Protein AF-A0A977IG08-F1 (afdb_monomer)

Nearest PDB structures (foldseek):
  3nch-assembly1_D  TM=3.089E-01  e=8.585E-01  Saccharomyces cerevisiae
  5uw1-assembly1_D  TM=2.673E-01  e=5.831E-01  Saccharomyces cerevisiae S288C
  3naz-assembly1_B  TM=3.039E-01  e=1.264E+00  Saccharomyces cerevisiae
  5uw0-assembly1_D  TM=2.789E-01  e=1.264E+00  Saccharomyces cerevisiae S288C
  4kqm-assembly1_D  TM=2.735E-01  e=1.745E+00  Saccharomyces cerevisiae FostersO

Mean predicted aligned error: 6.43 Å

Secondary structure (DSSP, 8-state):
--------PPPEEEEEEEE-SS--TT----EEEEEEEETTEEEEEEEE-TTS---HHHHHHHHHHHHHHHHHHHHTT----EEEEEEESSPPPHHHHHHHHHTT-EEE-SS---HHHHHHHB-TTSHHHHHHHHHHHHS-SS-GGGSSS----SS-HHHHHHHHHHHHHHHHTTTTBPTT-

Foldseek 3Di:
DDDPPPPQFDKADKDAQDWDPFAFQVRDTDTARIWIDGPQAIEGEHEEEDPPQCALVVLVVQLVRLLRRLVSCVVVVHDHAYEAEYHYQDDDPPVSQLVCQQQLYHYDYPLAHGLVVLLVFFACVDPLNVLSVVLVVSRDNHGQSNDPDRDQPPDRSSNSVVSSVVSSVCSVVVPRGDPPD

Solvent-accessible surface area (backbone atoms only — not comparable to full-atom values): 10289 Å² total; per-residue (Å²): 131,85,79,80,76,80,76,77,71,69,76,39,79,76,38,68,70,37,61,73,89,69,49,30,62,83,71,64,86,60,75,29,54,31,34,33,34,46,90,87,30,36,36,39,28,45,75,48,59,74,88,48,72,69,39,67,65,53,62,53,51,56,50,47,54,54,47,31,30,45,50,17,22,58,76,70,70,53,86,82,50,69,35,46,35,42,39,30,71,48,65,64,56,67,73,48,48,27,48,28,37,54,44,22,32,47,58,37,24,84,82,43,67,50,53,68,62,52,40,76,53,25,29,83,86,32,70,59,27,54,50,34,52,49,33,56,71,56,37,42,90,43,34,55,78,74,46,99,66,85,68,82,62,95,61,51,34,60,60,38,44,53,51,42,54,52,48,49,55,44,50,74,70,57,55,47,46,47,89,90,121

Radius of gyration: 17.29 Å; Cα contacts (8 Å, |Δi|>4): 293; chains: 1; bounding box: 35×50×51 Å

pLDDT: mean 86.88, std 14.45, range [34.66, 97.44]

Structure (mmCIF, N/CA/C/O backbone):
data_AF-A0A977IG08-F1
#
_entry.id   AF-A0A977IG08-F1
#
loop_
_atom_site.group_PDB
_atom_site.id
_atom_site.type_symbol
_atom_site.label_atom_id
_atom_site.label_alt_id
_atom_site.label_comp_id
_atom_site.label_asym_id
_atom_site.label_entity_id
_atom_site.label_seq_id
_atom_site.pdbx_PDB_ins_code
_atom_site.Cartn_x
_atom_site.Cartn_y
_atom_site.Cartn_z
_atom_site.occupancy
_atom_site.B_iso_or_equiv
_atom_site.auth_seq_id
_atom_site.auth_comp_id
_atom_site.auth_asym_id
_atom_site.auth_atom_id
_atom_site.pdbx_PDB_model_num
ATOM 1 N N . MET A 1 1 ? -7.849 -30.480 -20.598 1.00 37.66 1 MET A N 1
ATOM 2 C CA . MET A 1 1 ? -7.440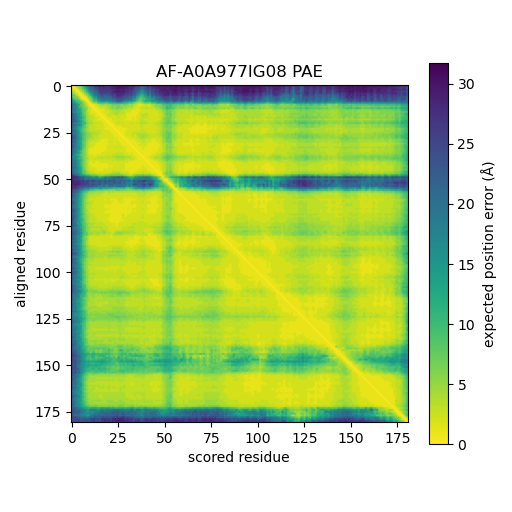 -29.879 -19.312 1.00 37.66 1 MET A CA 1
ATOM 3 C C . MET A 1 1 ? -8.358 -28.698 -19.077 1.00 37.66 1 MET A C 1
ATOM 5 O O . MET A 1 1 ? -8.535 -27.927 -20.008 1.00 37.66 1 MET A O 1
ATOM 9 N N . ALA A 1 2 ? -9.026 -28.628 -17.928 1.00 34.66 2 ALA A N 1
ATOM 10 C CA . ALA A 1 2 ? -9.955 -27.542 -17.636 1.00 34.66 2 ALA A CA 1
ATOM 11 C C . ALA A 1 2 ? -9.163 -26.251 -17.387 1.00 34.66 2 ALA A C 1
ATOM 13 O O . ALA A 1 2 ? -8.306 -26.222 -16.505 1.00 34.66 2 ALA A O 1
ATOM 14 N N . GLU A 1 3 ? -9.426 -25.215 -18.182 1.00 36.34 3 GLU A N 1
ATOM 15 C CA . GLU A 1 3 ? -8.981 -23.857 -17.889 1.00 36.34 3 GLU A CA 1
ATOM 16 C C . GLU A 1 3 ? -9.601 -23.436 -16.556 1.00 36.34 3 GLU A C 1
ATOM 18 O O . GLU A 1 3 ? -10.824 -23.413 -16.400 1.00 36.34 3 GLU A O 1
ATOM 23 N N . ALA A 1 4 ? -8.762 -23.133 -15.568 1.00 38.72 4 ALA A N 1
ATOM 24 C CA . ALA A 1 4 ? -9.219 -22.440 -14.379 1.00 38.72 4 ALA A CA 1
ATOM 25 C C . ALA A 1 4 ? -9.630 -21.027 -14.815 1.00 38.72 4 ALA A C 1
ATOM 27 O O . ALA A 1 4 ? -8.781 -20.160 -15.016 1.00 38.72 4 ALA A O 1
ATOM 28 N N . LEU A 1 5 ? -10.935 -20.822 -15.009 1.00 36.09 5 LEU A N 1
ATOM 29 C CA . LEU A 1 5 ? -11.542 -19.501 -15.127 1.00 36.09 5 LEU A CA 1
ATOM 30 C C . LEU A 1 5 ? -11.053 -18.656 -13.949 1.00 36.09 5 LEU A C 1
ATOM 32 O O . LEU A 1 5 ? -11.373 -18.943 -12.796 1.00 36.09 5 LEU A O 1
ATOM 36 N N . VAL A 1 6 ? -10.258 -17.627 -14.240 1.00 39.25 6 VAL A N 1
ATOM 37 C CA . VAL A 1 6 ? -9.915 -16.590 -13.269 1.00 39.25 6 VAL A CA 1
ATOM 38 C C . VAL A 1 6 ? -11.222 -15.888 -12.915 1.00 39.25 6 VAL A C 1
ATOM 40 O O . VAL A 1 6 ? -11.731 -15.065 -13.673 1.00 39.25 6 VAL A O 1
ATOM 43 N N . THR A 1 7 ? -11.822 -16.259 -11.787 1.00 43.28 7 THR A N 1
ATOM 44 C CA . THR A 1 7 ? -12.957 -15.531 -11.230 1.00 43.28 7 THR A CA 1
ATOM 45 C C . THR A 1 7 ? -12.441 -14.192 -10.728 1.00 43.28 7 THR A C 1
ATOM 47 O O . THR A 1 7 ? -11.774 -14.129 -9.697 1.00 43.28 7 THR A O 1
ATOM 50 N N . PHE A 1 8 ? -12.725 -13.120 -11.465 1.00 47.91 8 PHE A N 1
ATOM 51 C CA . PHE A 1 8 ? -12.533 -11.769 -10.957 1.00 47.91 8 PHE A CA 1
ATOM 52 C C . PHE A 1 8 ? -13.542 -11.542 -9.840 1.00 47.91 8 PHE A C 1
ATOM 54 O O . PHE A 1 8 ? -14.749 -11.467 -10.078 1.00 47.91 8 PHE A O 1
ATOM 61 N N . SER A 1 9 ? -13.053 -11.464 -8.611 1.00 66.06 9 SER A N 1
ATOM 62 C CA . SER A 1 9 ? -13.892 -11.130 -7.474 1.00 66.06 9 SER A CA 1
ATOM 63 C C . SER A 1 9 ? -14.504 -9.748 -7.661 1.00 66.06 9 SER A C 1
ATOM 65 O O . SER A 1 9 ? -13.819 -8.776 -7.986 1.00 66.06 9 SER A O 1
ATOM 67 N N . SER A 1 10 ? -15.818 -9.651 -7.477 1.00 77.00 10 SER A N 1
ATOM 68 C CA . SER A 1 10 ? -16.532 -8.393 -7.659 1.00 77.00 10 SER A CA 1
ATOM 69 C C . SER A 1 10 ? -16.183 -7.411 -6.542 1.00 77.00 10 SER A C 1
ATOM 71 O O . SER A 1 10 ? -16.420 -7.698 -5.365 1.00 77.00 10 SER A O 1
ATOM 73 N N . VAL A 1 11 ? -15.693 -6.226 -6.909 1.00 88.06 11 VAL A N 1
ATOM 74 C CA . VAL A 1 11 ? -15.616 -5.084 -5.991 1.00 88.06 11 VAL A CA 1
ATOM 75 C C . VAL A 1 11 ? -17.033 -4.703 -5.565 1.00 88.06 11 VAL A C 1
ATOM 77 O O . VAL A 1 11 ? -17.922 -4.545 -6.401 1.00 88.06 11 VAL A O 1
ATOM 80 N N . SER A 1 12 ? -17.254 -4.533 -4.265 1.00 91.31 12 SER A N 1
ATOM 81 C CA . SER A 1 12 ? -18.565 -4.188 -3.708 1.00 91.31 12 SER A CA 1
ATOM 82 C C . SER A 1 12 ? -18.460 -3.121 -2.619 1.00 91.31 12 SER A C 1
ATOM 84 O O . SER A 1 12 ? -17.369 -2.761 -2.177 1.00 91.31 12 SER A O 1
ATOM 86 N N . GLY A 1 13 ? -19.604 -2.567 -2.201 1.00 88.12 13 GLY A N 1
ATOM 87 C CA . GLY A 1 13 ? -19.667 -1.659 -1.050 1.00 88.12 13 GLY A CA 1
ATOM 88 C C . GLY A 1 13 ? -18.891 -0.348 -1.217 1.00 88.12 13 GLY A C 1
ATOM 89 O O . GLY A 1 13 ? -18.458 0.219 -0.216 1.00 88.12 13 GLY A O 1
ATOM 90 N N . VAL A 1 14 ? -18.708 0.122 -2.456 1.00 94.62 14 VAL A N 1
ATOM 91 C CA . VAL A 1 14 ? -17.923 1.324 -2.764 1.00 94.62 14 VAL A CA 1
ATOM 92 C C . VAL A 1 14 ? -18.555 2.559 -2.121 1.00 94.62 14 VAL A C 1
ATOM 94 O O . VAL A 1 14 ? -19.684 2.935 -2.439 1.00 94.62 14 VAL A O 1
ATOM 97 N N . LYS A 1 15 ? -17.807 3.225 -1.244 1.00 95.88 15 LYS A N 1
ATOM 98 C CA . LYS A 1 15 ? -18.185 4.485 -0.596 1.00 95.88 15 LYS A CA 1
ATOM 99 C C . LYS A 1 15 ? -17.086 5.514 -0.803 1.00 95.88 15 LYS A C 1
ATOM 101 O O . LYS A 1 15 ? -15.913 5.215 -0.613 1.00 95.88 15 LYS A O 1
ATOM 106 N N . LYS A 1 16 ? -17.470 6.738 -1.161 1.00 96.31 16 LYS A N 1
ATOM 107 C CA . LYS A 1 16 ? -16.549 7.870 -1.337 1.00 96.31 16 LYS A CA 1
ATOM 108 C C . LYS A 1 16 ? -16.564 8.736 -0.083 1.00 96.31 16 LYS A C 1
ATOM 110 O O . LYS A 1 16 ? -17.646 8.975 0.449 1.00 96.31 16 LYS A O 1
ATOM 115 N N . ARG A 1 17 ? -15.398 9.233 0.345 1.00 95.56 17 ARG A N 1
ATOM 116 C CA . ARG A 1 17 ? -15.256 10.174 1.477 1.00 95.56 17 ARG A CA 1
ATOM 117 C C . ARG A 1 17 ? -15.993 9.689 2.732 1.00 95.56 17 ARG A C 1
ATOM 119 O O . ARG A 1 17 ? -16.788 10.415 3.325 1.00 95.56 17 ARG A O 1
ATOM 126 N N . ALA A 1 18 ? -15.755 8.436 3.106 1.00 96.06 18 ALA A N 1
ATOM 127 C CA . ALA A 1 18 ? -16.506 7.739 4.146 1.00 96.06 18 ALA A CA 1
ATOM 128 C C . ALA A 1 18 ? -15.606 7.302 5.305 1.00 96.06 18 ALA A C 1
ATOM 130 O O . ALA A 1 18 ? -14.388 7.235 5.169 1.00 96.06 18 ALA A O 1
ATOM 131 N N . THR A 1 19 ? -16.217 6.997 6.449 1.00 96.19 19 THR A N 1
ATOM 132 C CA . THR A 1 19 ? -15.539 6.392 7.601 1.00 96.19 19 THR A CA 1
ATOM 133 C C . THR A 1 19 ? -15.810 4.892 7.638 1.00 96.19 19 THR A C 1
ATOM 135 O O . THR A 1 19 ? -16.876 4.437 7.206 1.00 96.19 19 THR A O 1
ATOM 138 N N . LEU A 1 20 ? -14.878 4.116 8.190 1.00 93.56 20 LEU A N 1
ATOM 139 C CA . LEU A 1 20 ? -15.130 2.707 8.490 1.00 93.56 20 LEU A CA 1
ATOM 140 C C . LEU A 1 20 ? -16.117 2.568 9.654 1.00 93.56 20 LEU A C 1
ATOM 142 O O . LEU A 1 20 ? -16.190 3.427 10.531 1.00 93.56 20 LEU A O 1
ATOM 146 N N . ALA A 1 21 ? -16.873 1.469 9.648 1.00 91.25 21 ALA A N 1
ATOM 147 C CA . ALA A 1 21 ? -17.721 1.079 10.774 1.00 91.25 21 ALA A CA 1
ATOM 148 C C . ALA A 1 21 ? -16.938 0.328 11.866 1.00 91.25 21 ALA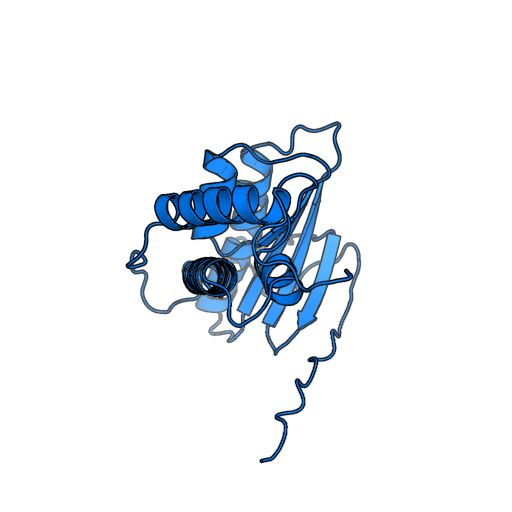 A C 1
ATOM 150 O O . ALA A 1 21 ? -17.461 0.128 12.957 1.00 91.25 21 ALA A O 1
ATOM 151 N N . TYR A 1 22 ? -15.705 -0.095 11.573 1.00 93.81 22 TYR A N 1
ATOM 152 C CA . TYR A 1 22 ? -14.841 -0.746 12.550 1.00 93.81 22 TYR A CA 1
ATOM 153 C C . TYR A 1 22 ? -14.461 0.217 13.683 1.00 93.81 22 TYR A C 1
ATOM 155 O O . TYR A 1 22 ? -14.241 1.404 13.414 1.00 93.81 22 TYR A O 1
ATOM 163 N N . PRO A 1 23 ? -14.349 -0.275 14.930 1.00 95.44 23 PRO A N 1
ATOM 164 C CA . PRO A 1 23 ? -13.901 0.541 16.050 1.00 95.44 23 PRO A CA 1
ATOM 165 C C . PRO A 1 23 ? -12.455 0.992 15.841 1.00 95.44 23 PRO A C 1
ATOM 167 O O . PRO A 1 23 ? -11.707 0.401 15.060 1.00 95.44 23 PRO A O 1
ATOM 170 N N . THR A 1 24 ? -12.067 2.044 16.548 1.00 97.00 24 THR A N 1
ATOM 171 C CA . THR A 1 24 ? -10.681 2.497 16.690 1.00 97.00 24 THR A CA 1
ATOM 172 C C . THR A 1 24 ? -10.270 2.363 18.145 1.00 97.00 24 THR A C 1
ATOM 174 O O . THR A 1 24 ? -11.101 2.529 19.037 1.00 97.00 24 THR A O 1
ATOM 177 N N . LEU A 1 25 ? -8.991 2.092 18.403 1.00 96.25 25 LEU A N 1
ATOM 178 C CA . LEU A 1 25 ? -8.473 2.073 19.771 1.00 96.25 25 LEU A CA 1
ATOM 179 C C . LEU A 1 25 ? -8.562 3.467 20.414 1.00 96.25 25 LEU A C 1
ATOM 181 O O . LEU A 1 25 ? -8.848 3.589 21.602 1.00 96.25 25 LEU A O 1
ATOM 185 N N . SER A 1 26 ? -8.332 4.519 19.629 1.00 96.81 26 SER A N 1
ATOM 186 C CA . SER A 1 26 ? -8.375 5.911 20.090 1.00 96.81 26 SER A CA 1
ATOM 187 C C . SER A 1 26 ? -9.789 6.476 20.286 1.00 96.81 26 SER A C 1
ATOM 189 O O . SER A 1 26 ? -9.937 7.552 20.864 1.00 96.81 26 SER A O 1
ATOM 191 N N . GLY A 1 27 ? -10.826 5.813 19.761 1.00 95.19 27 GLY A N 1
ATOM 192 C CA . GLY A 1 27 ? -12.188 6.353 19.673 1.00 95.19 27 GLY A CA 1
ATOM 193 C C . GLY A 1 27 ? -12.386 7.430 18.592 1.00 95.19 27 GLY A C 1
ATOM 194 O O . GLY A 1 27 ? -13.492 7.958 18.444 1.00 95.19 27 GLY A O 1
ATOM 195 N N . MET A 1 28 ? -11.351 7.771 17.814 1.00 95.88 28 MET A N 1
ATOM 196 C CA . MET A 1 28 ? -11.461 8.726 16.707 1.00 95.88 28 MET A CA 1
ATOM 197 C C . MET A 1 28 ? -12.141 8.111 15.478 1.00 95.88 28 MET A C 1
ATOM 199 O O . MET A 1 28 ? -12.112 6.901 15.261 1.00 95.88 28 MET A O 1
ATOM 203 N N . LYS A 1 29 ? -12.724 8.963 14.629 1.00 94.38 29 LYS A N 1
ATOM 204 C CA . LYS A 1 29 ? -13.293 8.562 13.335 1.00 94.38 29 LYS A CA 1
ATOM 205 C C . LYS A 1 29 ? -12.391 9.027 12.200 1.00 94.38 29 LYS A C 1
ATOM 207 O O . LYS A 1 29 ? -12.236 10.228 11.991 1.00 94.38 29 LYS A O 1
ATOM 212 N N . HIS A 1 30 ? -11.859 8.076 11.442 1.00 96.25 30 HIS A N 1
ATOM 213 C CA . HIS A 1 30 ? -11.005 8.343 10.285 1.00 96.25 30 HIS A CA 1
ATOM 214 C C . HIS A 1 30 ? -11.830 8.328 8.999 1.00 96.25 30 HIS A C 1
ATOM 216 O O . HIS A 1 30 ? -12.562 7.370 8.741 1.00 96.25 30 HIS A O 1
ATOM 222 N N . GLN A 1 31 ? -11.736 9.395 8.204 1.00 96.75 31 GLN A N 1
ATOM 223 C CA . GLN A 1 31 ? -12.325 9.460 6.865 1.00 96.75 31 GLN A CA 1
ATOM 224 C C . GLN A 1 31 ? -11.289 9.015 5.831 1.00 96.75 31 GLN A C 1
ATOM 226 O O . GLN A 1 31 ? -10.147 9.455 5.888 1.00 96.75 31 GLN A O 1
ATOM 231 N N . TYR A 1 32 ? -11.724 8.207 4.869 1.00 97.44 32 TYR A N 1
ATOM 232 C CA . TYR A 1 32 ? -10.935 7.756 3.725 1.00 97.44 32 TYR A CA 1
ATOM 233 C C . TYR A 1 32 ? -11.562 8.257 2.426 1.00 97.44 32 TYR A C 1
ATOM 235 O O . TYR A 1 32 ? -12.788 8.406 2.335 1.00 97.44 32 TYR A O 1
ATOM 243 N N . ASP A 1 33 ? -10.746 8.485 1.399 1.00 96.88 33 ASP A N 1
ATOM 244 C CA . ASP A 1 33 ? -11.227 8.961 0.101 1.00 96.88 33 ASP A CA 1
ATOM 245 C C . ASP A 1 33 ? -12.116 7.937 -0.604 1.00 96.88 33 ASP A C 1
ATOM 247 O O . ASP A 1 33 ? -13.132 8.307 -1.206 1.00 96.88 33 ASP A O 1
ATOM 251 N N . CYS A 1 34 ? -11.787 6.653 -0.470 1.00 97.44 34 CYS A N 1
ATOM 252 C CA . CYS A 1 34 ? -12.622 5.550 -0.926 1.00 97.44 34 CYS A CA 1
ATOM 253 C C . CYS A 1 34 ? -12.539 4.363 0.039 1.00 97.44 34 CYS A C 1
ATOM 255 O O . CYS A 1 34 ? -11.490 4.092 0.621 1.00 97.44 34 CYS A O 1
ATOM 257 N N . ILE A 1 35 ? -13.650 3.647 0.183 1.00 97.31 35 ILE A N 1
ATOM 258 C CA . ILE A 1 35 ? -13.742 2.377 0.900 1.00 97.31 35 ILE A CA 1
ATOM 259 C C . ILE A 1 35 ? -14.473 1.392 -0.000 1.00 97.31 35 ILE A C 1
ATOM 261 O O . ILE A 1 35 ? -15.491 1.755 -0.587 1.00 97.31 35 ILE A O 1
ATOM 265 N N . PHE A 1 36 ? -13.992 0.159 -0.099 1.00 96.31 36 PHE A N 1
ATOM 266 C CA . PHE A 1 36 ? -14.682 -0.914 -0.814 1.00 96.31 36 PHE A CA 1
ATOM 267 C C . PHE A 1 36 ? -14.321 -2.281 -0.232 1.00 96.31 36 PHE A C 1
ATOM 269 O O . PHE A 1 36 ? -13.412 -2.394 0.583 1.00 96.31 36 PHE A O 1
ATOM 276 N N . VAL A 1 37 ? -15.036 -3.324 -0.643 1.00 94.38 37 VAL A N 1
ATOM 277 C CA . VAL A 1 37 ? -14.761 -4.711 -0.255 1.00 94.38 37 VAL A CA 1
ATOM 278 C C . VAL A 1 37 ? -14.362 -5.506 -1.490 1.00 94.38 37 VAL A C 1
ATOM 280 O O . VAL A 1 37 ? -15.034 -5.436 -2.523 1.00 94.38 37 VAL A O 1
ATOM 283 N N . LEU A 1 38 ? -13.276 -6.262 -1.366 1.00 91.44 38 LEU A N 1
ATOM 284 C CA . LEU A 1 38 ? -12.763 -7.181 -2.378 1.00 91.44 38 LEU A CA 1
ATOM 285 C C . LEU A 1 38 ? -12.181 -8.402 -1.658 1.00 91.44 38 LEU A C 1
ATOM 287 O O . LEU A 1 38 ? -11.439 -8.244 -0.691 1.00 91.44 38 LEU A O 1
ATOM 291 N N . ASP A 1 39 ? -12.543 -9.608 -2.100 1.00 88.31 39 ASP A N 1
ATOM 292 C CA . ASP A 1 39 ? -12.085 -10.875 -1.501 1.00 88.31 39 ASP A CA 1
ATOM 293 C C . ASP A 1 39 ? -12.312 -10.979 0.018 1.00 88.31 39 ASP A C 1
ATOM 295 O O . ASP A 1 39 ? -11.498 -11.527 0.756 1.00 88.31 39 ASP A O 1
ATOM 299 N N . GLY A 1 40 ? -13.413 -10.400 0.511 1.00 87.88 40 GLY A N 1
ATOM 300 C CA . GLY A 1 40 ? -13.738 -10.364 1.941 1.00 87.88 40 GLY A CA 1
ATOM 301 C C . GLY A 1 40 ? -12.881 -9.402 2.777 1.00 87.88 40 GLY A C 1
ATOM 302 O O . GLY A 1 40 ? -13.175 -9.209 3.956 1.00 87.88 40 GLY A O 1
ATOM 303 N N . ALA A 1 41 ? -11.873 -8.753 2.189 1.00 91.12 41 ALA A N 1
ATOM 304 C CA . ALA A 1 41 ? -11.086 -7.711 2.836 1.00 91.12 41 ALA A CA 1
ATOM 305 C C . ALA A 1 41 ? -11.691 -6.326 2.570 1.00 91.12 41 ALA A C 1
ATOM 307 O O . ALA A 1 41 ? -12.144 -6.022 1.461 1.00 91.12 41 ALA A O 1
ATOM 308 N N . THR A 1 42 ? -11.664 -5.461 3.584 1.00 94.75 42 THR A N 1
ATOM 309 C CA . THR A 1 42 ? -12.039 -4.056 3.420 1.00 94.75 42 THR A CA 1
ATOM 310 C C . THR A 1 42 ? -10.828 -3.269 2.946 1.00 94.75 42 THR A C 1
ATOM 312 O O . THR A 1 42 ? -9.800 -3.224 3.612 1.00 94.75 42 THR A O 1
ATOM 315 N N . TYR A 1 43 ? -10.946 -2.617 1.802 1.00 95.81 43 TYR A N 1
ATOM 316 C CA . TYR A 1 43 ? -9.938 -1.716 1.278 1.00 95.81 43 TYR A CA 1
ATOM 317 C C . TYR A 1 43 ? -10.279 -0.283 1.651 1.00 95.81 43 TYR A C 1
ATOM 319 O O . TYR A 1 43 ? -11.418 0.158 1.492 1.00 95.81 43 TYR A O 1
ATOM 327 N N . VAL A 1 44 ? -9.269 0.448 2.105 1.00 97.19 44 VAL A N 1
ATOM 328 C CA . VAL A 1 44 ? -9.318 1.895 2.283 1.00 97.19 44 VAL A CA 1
ATOM 329 C C . VAL A 1 44 ? -8.309 2.556 1.364 1.00 97.19 44 VAL A C 1
ATOM 331 O O . VAL A 1 44 ? -7.204 2.048 1.162 1.00 97.19 44 VAL A O 1
ATOM 334 N N . VAL A 1 45 ? -8.703 3.685 0.789 1.00 97.06 45 VAL A N 1
ATOM 335 C CA . VAL A 1 45 ? -7.901 4.426 -0.180 1.00 97.06 45 VAL A CA 1
ATOM 336 C C . VAL A 1 45 ? -7.697 5.846 0.310 1.00 97.06 45 VAL A C 1
ATOM 338 O O . VAL A 1 45 ? -8.664 6.516 0.678 1.00 97.06 45 VAL A O 1
ATOM 341 N N . GLU A 1 46 ? -6.453 6.299 0.247 1.00 95.38 46 GLU A N 1
ATOM 342 C CA . GLU A 1 46 ? -6.068 7.694 0.438 1.00 95.38 46 GLU A CA 1
ATOM 343 C C . GLU A 1 46 ? -5.487 8.237 -0.873 1.00 95.38 46 GLU A C 1
ATOM 345 O O . GLU A 1 46 ? -4.617 7.604 -1.478 1.00 95.38 46 GLU A O 1
ATOM 350 N N . CYS A 1 47 ? -5.957 9.403 -1.316 1.00 92.94 47 CYS A N 1
ATOM 351 C CA . CYS A 1 47 ? -5.569 10.044 -2.570 1.00 92.94 47 CYS A CA 1
ATOM 352 C C . CYS A 1 47 ? -4.855 11.376 -2.307 1.00 92.94 47 CYS A C 1
ATOM 354 O O . CYS A 1 47 ? -5.417 12.286 -1.696 1.00 92.94 47 CYS A O 1
ATOM 356 N N . LYS A 1 48 ? -3.643 11.561 -2.842 1.00 89.38 48 LYS A N 1
ATOM 357 C CA . LYS A 1 48 ? -2.861 12.803 -2.695 1.00 89.38 48 LYS A CA 1
ATOM 358 C C . LYS A 1 48 ? -2.513 13.449 -4.037 1.00 89.38 48 LYS A C 1
ATOM 360 O O . LYS A 1 48 ? -2.138 12.774 -4.995 1.00 89.38 48 LYS A O 1
ATOM 365 N N . LYS A 1 49 ? -2.615 14.785 -4.092 1.00 83.56 49 LYS A N 1
ATOM 366 C CA . LYS A 1 49 ? -2.284 15.615 -5.265 1.00 83.56 49 LYS A CA 1
ATOM 367 C C . LYS A 1 49 ? -1.100 16.558 -4.989 1.00 83.56 49 LYS A C 1
ATOM 369 O O . LYS A 1 49 ? -1.003 17.143 -3.915 1.00 83.56 49 LYS A O 1
ATOM 374 N N . GLN A 1 50 ? -0.288 16.739 -6.033 1.00 59.75 50 GLN A N 1
ATOM 375 C CA . GLN A 1 50 ? 0.994 17.444 -6.252 1.00 59.75 50 GLN A CA 1
ATOM 376 C C . GLN A 1 50 ? 1.352 18.736 -5.470 1.00 59.75 50 GLN A C 1
ATOM 378 O O . GLN A 1 50 ? 2.510 19.137 -5.510 1.00 59.75 50 GLN A O 1
ATOM 383 N N . ASN A 1 51 ? 0.446 19.388 -4.737 1.00 59.25 51 ASN A N 1
ATOM 384 C CA . ASN A 1 51 ? 0.756 20.655 -4.038 1.00 59.25 51 ASN A CA 1
ATOM 385 C C . ASN A 1 51 ? 1.109 20.467 -2.559 1.00 59.25 51 ASN A C 1
ATOM 387 O O . ASN A 1 51 ? 1.574 21.383 -1.888 1.00 59.25 51 ASN A O 1
ATOM 391 N N . GLN A 1 52 ? 0.886 19.265 -2.054 1.00 53.28 52 GLN A N 1
ATOM 392 C CA . GLN A 1 52 ? 1.516 18.767 -0.853 1.00 53.28 52 GLN A CA 1
ATOM 393 C C . GLN A 1 52 ? 2.478 17.732 -1.412 1.00 53.28 52 GLN A C 1
ATOM 395 O O . GLN A 1 52 ? 1.999 16.779 -2.028 1.00 53.28 52 GLN A O 1
ATOM 400 N N . GLN A 1 53 ? 3.803 17.906 -1.282 1.00 52.62 53 GLN A N 1
ATOM 401 C CA . GLN A 1 53 ? 4.701 16.751 -1.422 1.00 52.62 53 GLN A CA 1
ATOM 402 C C . GLN A 1 53 ? 3.998 15.606 -0.700 1.00 52.62 53 GLN A C 1
ATOM 404 O O . GLN A 1 53 ? 3.534 15.841 0.422 1.00 52.62 53 GLN A O 1
ATOM 409 N N . ALA A 1 54 ? 3.803 14.461 -1.366 1.00 55.56 54 ALA A N 1
ATOM 410 C CA . ALA A 1 54 ? 3.275 13.254 -0.743 1.00 55.56 54 ALA A CA 1
ATOM 411 C C . ALA A 1 54 ? 4.247 12.909 0.380 1.00 55.56 54 ALA A C 1
ATOM 413 O O . ALA A 1 54 ? 5.240 12.214 0.189 1.00 55.56 54 ALA A O 1
ATOM 414 N N . SER A 1 55 ? 4.071 13.592 1.506 1.00 60.81 55 SER A N 1
ATOM 415 C CA . SER A 1 55 ? 5.151 13.745 2.445 1.00 60.81 55 SER A CA 1
ATOM 416 C C . SER A 1 55 ? 5.241 12.422 3.153 1.00 60.81 55 SER A C 1
ATOM 418 O O . SER A 1 55 ? 4.233 11.747 3.369 1.00 60.81 55 SER A O 1
ATOM 420 N N . LYS A 1 56 ? 6.453 12.064 3.541 1.00 67.88 56 LYS A N 1
ATOM 421 C CA . LYS A 1 56 ? 6.727 10.972 4.462 1.00 67.88 56 LYS A CA 1
ATOM 422 C C . LYS A 1 56 ? 5.671 10.871 5.587 1.00 67.88 56 LYS A C 1
ATOM 424 O O . LYS A 1 56 ? 5.192 9.790 5.909 1.00 67.88 56 LYS A O 1
ATOM 429 N N . ASN A 1 57 ? 5.188 12.008 6.093 1.00 79.75 57 ASN A N 1
ATOM 430 C CA . ASN A 1 57 ? 4.139 12.071 7.115 1.00 79.75 57 ASN A CA 1
ATOM 431 C C . ASN A 1 57 ? 2.767 11.531 6.669 1.00 79.75 5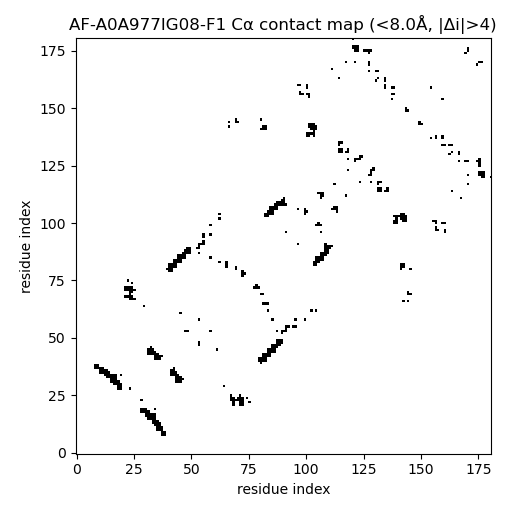7 ASN A C 1
ATOM 433 O O . ASN A 1 57 ? 2.037 11.015 7.506 1.00 79.75 57 ASN A O 1
ATOM 437 N N . GLN A 1 58 ? 2.398 11.628 5.390 1.00 88.31 58 GLN A N 1
ATOM 438 C CA . GLN A 1 58 ? 1.093 11.190 4.883 1.00 88.31 58 GLN A CA 1
ATOM 439 C C . GLN A 1 58 ? 0.957 9.668 4.866 1.00 88.31 58 GLN A C 1
ATOM 441 O O . GLN A 1 58 ? -0.082 9.164 5.279 1.00 88.31 58 GLN A O 1
ATOM 446 N N . ILE A 1 59 ? 1.988 8.928 4.439 1.00 90.94 59 ILE A N 1
ATOM 447 C CA . ILE A 1 59 ? 1.930 7.458 4.457 1.00 90.94 59 ILE A CA 1
ATOM 448 C C . ILE A 1 59 ? 1.947 6.922 5.894 1.00 90.94 59 ILE A C 1
ATOM 450 O O . ILE A 1 59 ? 1.220 5.982 6.206 1.00 90.94 59 ILE A O 1
ATOM 454 N N . TYR A 1 60 ? 2.710 7.555 6.796 1.00 91.50 60 TYR A N 1
ATOM 455 C CA . TYR A 1 60 ? 2.700 7.201 8.218 1.00 91.50 60 TYR A CA 1
ATOM 456 C C . TYR A 1 60 ? 1.357 7.500 8.869 1.00 91.50 60 TYR A C 1
ATOM 458 O O . TYR A 1 60 ? 0.849 6.668 9.614 1.00 91.50 60 TYR A O 1
ATOM 466 N N . TYR A 1 61 ? 0.780 8.666 8.578 1.00 92.88 61 TYR A N 1
ATOM 467 C CA . TYR A 1 61 ? -0.541 9.035 9.067 1.00 92.88 61 TYR A CA 1
ATOM 468 C C . TYR A 1 61 ? -1.610 8.079 8.534 1.00 92.88 61 TYR A C 1
ATOM 470 O O . TYR A 1 61 ? -2.391 7.539 9.304 1.00 92.88 61 TYR A O 1
ATOM 478 N N . PHE A 1 62 ? -1.603 7.781 7.236 1.00 95.25 62 PHE A N 1
ATOM 479 C CA . PHE A 1 62 ? -2.535 6.816 6.662 1.00 95.25 62 PHE A CA 1
ATOM 480 C C . PHE A 1 62 ? -2.381 5.420 7.284 1.00 95.25 62 PHE A C 1
ATOM 482 O O . PHE A 1 62 ? -3.365 4.766 7.615 1.00 95.25 62 PHE A O 1
ATOM 489 N N . ASN A 1 63 ? -1.151 4.962 7.520 1.00 95.06 63 ASN A N 1
ATOM 490 C CA . ASN A 1 63 ? -0.953 3.690 8.204 1.00 95.06 63 ASN A CA 1
ATOM 491 C C . ASN A 1 63 ? -1.388 3.733 9.677 1.00 95.06 63 ASN A C 1
ATOM 493 O O . ASN A 1 63 ? -1.845 2.719 10.209 1.00 95.06 63 ASN A O 1
ATOM 497 N N . SER A 1 64 ? -1.251 4.877 10.355 1.00 95.00 64 SER A N 1
ATOM 498 C CA . SER A 1 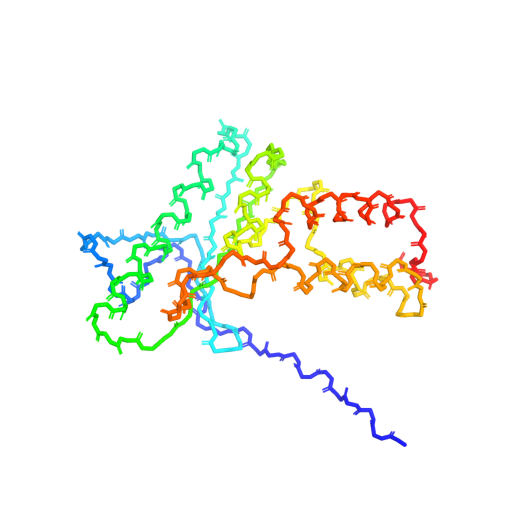64 ? -1.670 5.008 11.750 1.00 95.00 64 SER A CA 1
ATOM 499 C C . SER A 1 64 ? -3.188 4.928 11.892 1.00 95.00 64 SER A C 1
ATOM 501 O O . SER A 1 64 ? -3.651 4.307 12.844 1.00 95.00 64 SER A O 1
ATOM 503 N N . THR A 1 65 ? -3.965 5.432 10.927 1.00 96.44 65 THR A N 1
ATOM 504 C CA . THR A 1 65 ? -5.430 5.281 10.937 1.00 96.44 65 THR A CA 1
ATOM 505 C C . THR A 1 65 ? -5.862 3.825 10.738 1.00 96.44 65 THR A C 1
ATOM 507 O O . THR A 1 65 ? -6.734 3.336 11.459 1.00 96.44 65 THR A O 1
ATOM 510 N N . ILE A 1 66 ? -5.200 3.085 9.839 1.00 95.81 66 ILE A N 1
ATOM 511 C CA . ILE A 1 66 ? -5.419 1.637 9.660 1.00 95.81 66 ILE A CA 1
ATOM 512 C C . ILE A 1 66 ? -5.036 0.874 10.933 1.00 95.81 66 ILE A C 1
ATOM 514 O O . ILE A 1 66 ? -5.766 -0.008 11.381 1.00 95.81 66 ILE A O 1
ATOM 518 N N . THR A 1 67 ? -3.898 1.227 11.529 1.00 94.50 67 THR A N 1
ATOM 519 C CA . THR A 1 67 ? -3.390 0.620 12.765 1.00 94.50 67 THR A CA 1
ATOM 520 C C . THR A 1 67 ? -4.345 0.836 13.934 1.00 94.50 67 THR A C 1
ATOM 522 O O . THR A 1 67 ? -4.606 -0.090 14.698 1.00 94.50 67 THR A O 1
ATOM 525 N N . ASP A 1 68 ? -4.897 2.037 14.061 1.00 95.94 68 ASP A N 1
ATOM 526 C CA . ASP A 1 68 ? -5.850 2.388 15.108 1.00 95.94 68 ASP A CA 1
ATOM 527 C C . ASP A 1 68 ? -7.124 1.533 15.020 1.00 95.94 68 ASP A C 1
ATOM 529 O O . ASP A 1 68 ? -7.595 1.011 16.032 1.00 95.94 68 ASP A O 1
ATOM 533 N N . HIS A 1 69 ? -7.620 1.280 13.802 1.00 95.56 69 HIS A N 1
ATOM 534 C CA . HIS A 1 69 ? -8.695 0.309 13.595 1.00 95.56 69 HIS A CA 1
ATOM 535 C C . HIS A 1 69 ? -8.270 -1.128 13.900 1.00 95.56 69 HIS A C 1
ATOM 537 O O . HIS A 1 69 ? -9.005 -1.847 14.570 1.00 95.56 69 HIS A O 1
ATOM 543 N N . ALA A 1 70 ? -7.088 -1.555 13.446 1.00 93.00 70 ALA A N 1
ATOM 544 C CA . ALA A 1 70 ? -6.583 -2.905 13.697 1.00 93.00 70 ALA A CA 1
ATOM 545 C C . ALA A 1 70 ? -6.529 -3.220 15.199 1.00 93.00 70 ALA A C 1
ATO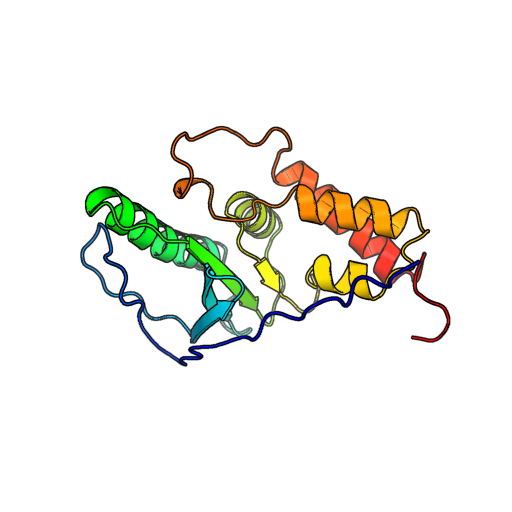M 547 O O . ALA A 1 70 ? -6.912 -4.307 15.633 1.00 93.00 70 ALA A O 1
ATOM 548 N N . LEU A 1 71 ? -6.078 -2.252 15.998 1.00 92.81 71 LEU A N 1
ATOM 549 C CA . LEU A 1 71 ? -6.010 -2.372 17.448 1.00 92.81 71 LEU A CA 1
ATOM 550 C C . LEU A 1 71 ? -7.397 -2.319 18.099 1.00 92.81 71 LEU A C 1
ATOM 552 O O . LEU A 1 71 ? -7.665 -3.137 18.975 1.00 92.81 71 LEU A O 1
ATOM 556 N N . GLY A 1 72 ? -8.288 -1.426 17.653 1.00 94.94 72 GLY A N 1
ATOM 557 C CA . GLY A 1 72 ? -9.671 -1.373 18.142 1.00 94.94 72 GLY A CA 1
ATOM 558 C C . GLY A 1 72 ? -10.420 -2.685 17.897 1.00 94.94 72 GLY A C 1
ATOM 559 O O . GLY A 1 72 ? -11.004 -3.257 18.811 1.00 94.94 72 GLY A O 1
ATOM 560 N N . MET A 1 73 ? -10.313 -3.231 16.683 1.00 93.50 73 MET A N 1
ATOM 561 C CA . MET A 1 73 ? -10.898 -4.529 16.332 1.00 93.50 73 MET A CA 1
ATOM 562 C C . MET A 1 73 ? -10.347 -5.661 17.203 1.00 93.50 73 MET A C 1
ATOM 564 O O . MET A 1 73 ? -11.109 -6.526 17.627 1.00 93.50 73 MET A O 1
ATOM 568 N N . LYS A 1 74 ? -9.040 -5.650 17.502 1.00 91.31 74 LYS A N 1
ATOM 569 C CA . LYS A 1 74 ? -8.411 -6.642 18.386 1.00 91.31 74 LYS A CA 1
ATOM 570 C C . LYS A 1 74 ? -8.940 -6.578 19.816 1.00 91.31 74 LYS A C 1
ATOM 572 O O . LYS A 1 74 ? -9.186 -7.632 20.395 1.00 91.31 74 LYS A O 1
ATOM 577 N N . VAL A 1 75 ? -9.105 -5.378 20.374 1.00 93.69 75 VAL A N 1
ATOM 578 C CA . VAL A 1 75 ? -9.660 -5.191 21.726 1.00 93.69 75 VAL A CA 1
ATOM 579 C C . VAL A 1 75 ? -11.098 -5.706 21.800 1.00 93.69 75 VAL A C 1
ATOM 581 O O . VAL A 1 75 ? -11.441 -6.406 22.750 1.00 93.69 75 VAL A O 1
ATOM 584 N N . ASP A 1 76 ? -11.894 -5.451 20.763 1.00 95.06 76 ASP A N 1
ATOM 585 C CA . ASP A 1 76 ? -13.310 -5.834 20.714 1.00 95.06 76 ASP A CA 1
ATOM 586 C C . ASP A 1 76 ? -13.541 -7.275 20.210 1.00 95.06 76 ASP A C 1
ATOM 588 O O . ASP A 1 76 ? -14.682 -7.715 20.068 1.00 95.06 76 ASP A O 1
ATOM 592 N N . GLY A 1 77 ? -12.477 -8.028 19.905 1.00 92.50 77 GLY A N 1
ATOM 593 C CA . GLY A 1 77 ? -12.571 -9.394 19.375 1.00 92.50 77 GLY A CA 1
ATOM 594 C C . GLY A 1 77 ? -13.211 -9.491 17.982 1.00 92.50 77 GLY A C 1
ATOM 595 O O . GLY A 1 77 ? -13.701 -10.555 17.597 1.00 92.50 77 GLY A O 1
ATOM 596 N N . ILE A 1 78 ? -13.219 -8.398 17.214 1.00 92.12 78 ILE A N 1
ATOM 597 C CA . ILE A 1 78 ? -13.822 -8.329 15.881 1.00 92.12 78 ILE A CA 1
ATOM 598 C C . ILE A 1 78 ? -12.862 -8.919 14.850 1.00 92.12 78 ILE A C 1
ATOM 600 O O . ILE A 1 78 ? -11.746 -8.437 14.650 1.00 92.12 78 ILE A O 1
ATOM 604 N N . GLN A 1 79 ? -13.335 -9.936 14.136 1.00 89.31 79 GLN A N 1
ATOM 605 C CA . GLN A 1 79 ? -12.627 -10.510 12.997 1.00 89.31 79 GLN A CA 1
ATOM 606 C C . GLN A 1 79 ? -12.809 -9.626 11.759 1.00 89.31 79 GLN A C 1
ATOM 608 O O . GLN A 1 79 ? -13.925 -9.244 11.405 1.00 89.31 79 GLN A O 1
ATOM 613 N N . GLY A 1 80 ? -11.709 -9.318 11.078 1.00 86.38 80 GLY A N 1
ATOM 614 C CA . GLY A 1 80 ? -11.732 -8.593 9.815 1.00 86.38 80 GLY A CA 1
ATOM 615 C C . GLY A 1 80 ? -10.343 -8.151 9.376 1.00 86.38 80 GLY A C 1
ATOM 616 O O . GLY A 1 80 ? -9.357 -8.304 10.098 1.00 86.38 80 GLY A O 1
ATOM 617 N N . GLU A 1 81 ? -10.275 -7.604 8.168 1.00 89.12 81 GLU A N 1
ATOM 618 C CA . GLU A 1 81 ? -9.026 -7.192 7.540 1.00 89.12 81 GLU A CA 1
ATOM 619 C C . GLU A 1 81 ? -9.205 -5.849 6.838 1.00 89.12 81 GLU A C 1
ATOM 621 O O . GLU A 1 81 ? -10.165 -5.657 6.085 1.00 89.12 81 GLU A O 1
ATOM 626 N N . ILE A 1 82 ? -8.262 -4.937 7.082 1.00 93.44 82 ILE A N 1
ATOM 627 C CA . ILE A 1 82 ? -8.187 -3.642 6.410 1.00 93.44 82 ILE A CA 1
ATOM 628 C C . ILE A 1 82 ? -6.907 -3.604 5.574 1.00 93.44 82 ILE A C 1
ATOM 630 O O . ILE A 1 82 ? -5.808 -3.804 6.098 1.00 93.44 82 ILE A O 1
ATOM 634 N N . ARG A 1 83 ? -7.047 -3.325 4.276 1.00 93.81 83 ARG A N 1
ATOM 635 C CA . ARG A 1 83 ? -5.944 -3.150 3.323 1.00 93.81 83 ARG A CA 1
ATOM 636 C C . ARG A 1 83 ? -5.878 -1.703 2.853 1.00 93.81 83 ARG A C 1
ATOM 638 O O . ARG A 1 83 ? -6.899 -1.113 2.513 1.00 93.81 83 ARG A O 1
ATOM 645 N N . GLY A 1 84 ? -4.677 -1.136 2.827 1.00 95.06 84 GLY A N 1
ATOM 646 C CA . GLY A 1 84 ? -4.457 0.242 2.394 1.00 95.06 84 GLY A CA 1
ATOM 647 C C . GLY A 1 84 ? -4.029 0.334 0.932 1.00 95.06 84 GLY A C 1
ATOM 648 O O . GLY A 1 84 ? -3.140 -0.402 0.499 1.00 95.06 84 GLY A O 1
ATOM 649 N N . ILE A 1 85 ? -4.606 1.284 0.198 1.00 95.38 85 ILE A N 1
ATOM 650 C CA . ILE A 1 85 ? -4.101 1.762 -1.093 1.00 95.38 85 ILE A CA 1
ATOM 651 C C . ILE A 1 85 ? -3.782 3.250 -0.956 1.00 95.38 85 ILE A C 1
ATOM 653 O O . ILE A 1 85 ? -4.632 4.039 -0.548 1.00 95.38 85 ILE A O 1
ATOM 657 N N . PHE A 1 86 ? -2.565 3.639 -1.314 1.00 94.44 86 PHE A N 1
ATOM 658 C CA . PHE A 1 86 ? -2.128 5.028 -1.334 1.00 94.44 86 PHE A CA 1
ATOM 659 C C . PHE A 1 86 ? -1.931 5.472 -2.785 1.00 94.44 86 PHE A C 1
ATOM 661 O O . PHE A 1 86 ? -0.984 5.048 -3.451 1.00 94.44 86 PHE A O 1
ATOM 668 N N . LEU A 1 87 ? -2.848 6.302 -3.280 1.00 93.75 87 LEU A N 1
ATOM 669 C CA . LEU A 1 87 ? -2.818 6.862 -4.628 1.00 93.75 87 LEU A CA 1
ATOM 670 C C . LEU A 1 87 ? -2.185 8.250 -4.582 1.00 93.75 87 LEU A C 1
ATOM 672 O O . LEU A 1 87 ? -2.647 9.126 -3.851 1.00 93.75 87 LEU A O 1
ATOM 676 N N . SER A 1 88 ? -1.158 8.489 -5.390 1.00 90.88 88 SER A N 1
ATOM 677 C CA . SER A 1 88 ? -0.494 9.792 -5.441 1.00 90.88 88 SER A CA 1
ATOM 678 C C . SER A 1 88 ? -0.185 10.209 -6.870 1.00 90.88 88 SER A C 1
ATOM 680 O O . SER A 1 88 ? 0.170 9.386 -7.706 1.00 90.88 88 SER A O 1
ATOM 682 N N . THR A 1 89 ? -0.277 11.508 -7.155 1.00 89.56 89 THR A N 1
ATOM 683 C CA . THR A 1 89 ? 0.188 12.077 -8.433 1.00 89.56 89 THR A CA 1
ATOM 684 C C . THR A 1 89 ? 1.704 12.301 -8.473 1.00 89.56 89 THR A C 1
ATOM 686 O O . THR A 1 89 ? 2.219 12.770 -9.483 1.00 89.56 89 THR A O 1
ATOM 689 N N . THR A 1 90 ? 2.415 12.028 -7.378 1.00 86.75 90 THR A N 1
ATOM 690 C CA . THR A 1 90 ? 3.879 12.118 -7.269 1.00 86.75 90 THR A CA 1
ATOM 691 C C . THR A 1 90 ? 4.440 10.865 -6.620 1.00 86.75 90 THR A C 1
ATOM 693 O O . THR A 1 90 ? 3.801 10.293 -5.734 1.00 86.75 90 THR A O 1
ATOM 696 N N . ASP A 1 91 ? 5.650 10.487 -7.012 1.00 88.00 91 ASP A N 1
ATOM 697 C CA . ASP A 1 91 ? 6.356 9.363 -6.403 1.00 88.00 91 ASP A CA 1
ATOM 698 C C . ASP A 1 91 ? 6.703 9.652 -4.935 1.00 88.00 91 ASP A C 1
ATOM 700 O O . ASP A 1 91 ? 6.862 10.807 -4.525 1.00 88.00 91 ASP A O 1
ATOM 704 N N . LEU A 1 92 ? 6.763 8.588 -4.135 1.00 87.88 92 LEU A N 1
ATOM 705 C CA . LEU A 1 92 ? 7.228 8.646 -2.751 1.00 87.88 92 LEU A CA 1
ATOM 706 C C . LEU A 1 92 ? 8.760 8.632 -2.731 1.00 87.88 92 LEU A C 1
ATOM 708 O O . LEU A 1 92 ? 9.394 8.098 -3.640 1.00 87.88 92 LEU A O 1
ATOM 712 N N . ASP A 1 93 ? 9.352 9.171 -1.665 1.00 89.56 93 ASP A N 1
ATOM 713 C CA . ASP A 1 93 ? 10.757 8.888 -1.385 1.00 89.56 93 ASP A CA 1
ATOM 714 C C . ASP A 1 93 ? 10.949 7.403 -1.019 1.00 89.56 93 ASP A C 1
ATOM 716 O O . ASP A 1 93 ? 10.022 6.708 -0.584 1.00 89.56 93 ASP A O 1
ATOM 720 N N . GLU A 1 94 ? 12.168 6.904 -1.209 1.00 91.88 94 GLU A N 1
ATOM 721 C CA . GLU A 1 94 ? 12.514 5.504 -0.956 1.00 91.88 94 GLU A CA 1
ATOM 722 C C . GLU A 1 94 ? 12.168 5.042 0.475 1.00 91.88 94 GLU A C 1
ATOM 724 O O . GLU A 1 94 ? 11.509 4.009 0.614 1.00 91.88 94 GLU A O 1
ATOM 729 N N . PRO A 1 95 ? 12.495 5.788 1.553 1.00 92.94 95 PRO A N 1
ATOM 730 C CA . PRO A 1 95 ? 12.118 5.380 2.906 1.00 92.94 95 PRO A CA 1
ATOM 731 C C . PRO A 1 95 ? 10.605 5.211 3.099 1.00 92.94 95 PRO A C 1
ATOM 733 O O . PRO A 1 95 ? 10.169 4.299 3.809 1.00 92.94 95 PRO A O 1
ATOM 736 N N . SER A 1 96 ? 9.795 6.069 2.477 1.00 91.75 96 SER A N 1
ATOM 737 C CA . SER A 1 96 ? 8.333 5.981 2.542 1.00 91.75 96 SER A CA 1
ATOM 738 C C . SER A 1 96 ? 7.799 4.801 1.734 1.00 91.75 96 SER A C 1
ATOM 740 O O . SER A 1 96 ? 6.880 4.120 2.192 1.00 91.75 96 SER A O 1
ATOM 742 N N . ALA A 1 97 ? 8.389 4.514 0.571 1.00 92.94 97 ALA A N 1
ATOM 743 C CA . ALA A 1 97 ? 8.038 3.349 -0.239 1.00 92.94 97 ALA A CA 1
ATOM 744 C C . ALA A 1 97 ? 8.380 2.032 0.481 1.00 92.94 97 ALA A C 1
ATOM 746 O O . ALA A 1 97 ? 7.525 1.153 0.596 1.00 92.94 97 ALA A O 1
ATOM 747 N N . ILE A 1 98 ? 9.578 1.928 1.068 1.00 94.12 98 ILE A N 1
ATOM 748 C CA . ILE A 1 98 ? 9.993 0.788 1.903 1.00 94.12 98 ILE A CA 1
ATOM 749 C C . ILE A 1 98 ? 9.031 0.603 3.083 1.00 94.12 98 ILE A C 1
ATOM 751 O O . ILE A 1 98 ? 8.620 -0.516 3.399 1.00 94.12 98 ILE A O 1
ATOM 755 N N . TYR A 1 99 ? 8.635 1.696 3.738 1.00 93.19 99 TYR A N 1
ATOM 756 C CA . TYR A 1 99 ? 7.672 1.626 4.832 1.00 93.19 99 TYR A CA 1
ATOM 757 C C . TYR A 1 99 ? 6.293 1.135 4.377 1.00 93.19 99 TYR A C 1
ATOM 759 O O . TYR A 1 99 ? 5.651 0.352 5.086 1.00 93.19 99 TYR A O 1
ATOM 767 N N . ALA A 1 100 ? 5.835 1.569 3.202 1.00 92.88 100 ALA A N 1
ATOM 768 C CA . ALA A 1 100 ? 4.582 1.098 2.632 1.00 92.88 100 ALA A CA 1
ATOM 769 C C . ALA A 1 100 ? 4.631 -0.406 2.330 1.00 92.88 100 ALA A C 1
ATOM 771 O O . ALA A 1 100 ? 3.695 -1.117 2.703 1.00 92.88 100 ALA A O 1
ATOM 772 N N . VAL A 1 101 ? 5.749 -0.900 1.774 1.00 93.25 101 VAL A N 1
ATOM 773 C CA . VAL A 1 101 ? 5.999 -2.338 1.573 1.00 93.25 101 VAL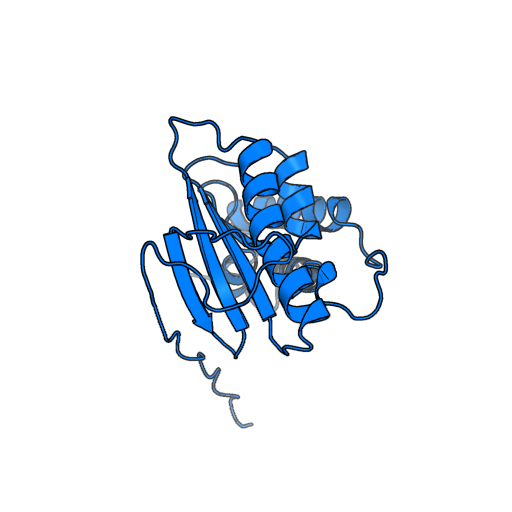 A CA 1
ATOM 774 C C . VAL A 1 101 ? 5.890 -3.089 2.898 1.00 93.25 101 VAL A C 1
ATOM 776 O O . VAL A 1 101 ? 5.107 -4.028 2.995 1.00 93.25 101 VAL A O 1
ATOM 779 N N . PHE A 1 102 ? 6.592 -2.648 3.947 1.00 92.12 102 PHE A N 1
ATOM 780 C CA . PHE A 1 102 ? 6.501 -3.274 5.273 1.00 92.12 102 PHE A CA 1
ATOM 781 C C . PHE A 1 102 ? 5.065 -3.295 5.822 1.00 92.12 102 PHE A C 1
ATOM 783 O O . PHE A 1 102 ? 4.627 -4.288 6.401 1.00 92.12 102 PHE A O 1
ATOM 790 N N . SER A 1 103 ? 4.329 -2.202 5.631 1.00 90.94 103 SER A N 1
ATOM 791 C CA . SER A 1 103 ? 2.970 -2.033 6.156 1.00 90.94 103 SER A CA 1
ATOM 792 C C . SER A 1 103 ? 1.901 -2.73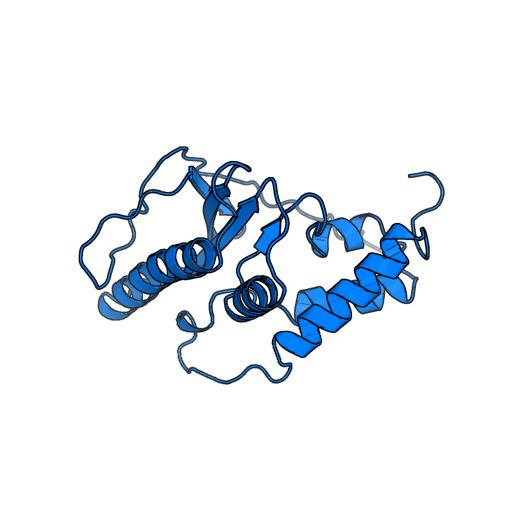5 5.308 1.00 90.94 103 SER A C 1
ATOM 794 O O . SER A 1 103 ? 0.724 -2.694 5.662 1.00 90.94 103 SER A O 1
ATOM 796 N N . GLY A 1 104 ? 2.282 -3.366 4.190 1.00 90.19 104 GLY A N 1
ATOM 797 C CA . GLY A 1 104 ? 1.352 -3.986 3.244 1.00 90.19 104 GLY A CA 1
ATOM 798 C C . GLY A 1 104 ? 0.472 -2.980 2.489 1.00 90.19 104 GLY A C 1
ATOM 799 O O . GLY A 1 104 ? -0.541 -3.372 1.910 1.00 90.19 104 GLY A O 1
ATOM 800 N N . ILE A 1 105 ? 0.831 -1.690 2.488 1.00 93.69 105 ILE A N 1
ATOM 801 C CA . ILE A 1 105 ? 0.094 -0.643 1.771 1.00 93.69 105 ILE A CA 1
ATOM 802 C C . ILE A 1 105 ? 0.511 -0.666 0.303 1.00 93.69 105 ILE A C 1
ATOM 804 O O . ILE A 1 105 ? 1.694 -0.562 -0.022 1.00 93.69 105 ILE A O 1
ATOM 808 N N . ARG A 1 106 ? -0.467 -0.766 -0.600 1.00 93.12 106 ARG A N 1
ATOM 809 C CA . ARG A 1 106 ? -0.226 -0.673 -2.043 1.00 93.12 106 ARG A CA 1
ATOM 810 C C . ARG A 1 106 ? -0.076 0.787 -2.443 1.00 93.12 106 ARG A C 1
ATOM 812 O O . ARG A 1 106 ? -1.036 1.547 -2.379 1.00 93.12 106 ARG A O 1
ATOM 819 N N . VAL A 1 107 ? 1.125 1.173 -2.850 1.00 92.25 107 VAL A N 1
ATOM 820 C CA . VAL A 1 107 ? 1.414 2.516 -3.360 1.00 92.25 107 VAL A CA 1
ATOM 821 C C . VAL A 1 107 ? 1.252 2.511 -4.873 1.00 92.25 107 VAL A C 1
ATOM 823 O O . VAL A 1 107 ? 1.800 1.644 -5.549 1.00 92.25 107 VAL A O 1
ATOM 826 N N . ILE A 1 108 ? 0.493 3.472 -5.396 1.00 92.94 108 ILE A N 1
ATOM 827 C CA . ILE A 1 108 ? 0.298 3.657 -6.833 1.00 92.94 108 ILE A CA 1
ATOM 828 C C . ILE A 1 108 ? 0.609 5.107 -7.167 1.00 92.94 108 ILE A C 1
ATOM 830 O O . ILE A 1 108 ? -0.078 6.031 -6.717 1.00 92.94 108 ILE A O 1
ATOM 834 N N . THR A 1 109 ? 1.641 5.291 -7.978 1.00 91.38 109 THR A N 1
ATOM 835 C CA . THR A 1 109 ? 2.090 6.598 -8.462 1.00 91.38 109 THR A CA 1
ATOM 836 C C . THR A 1 109 ? 2.419 6.506 -9.955 1.00 91.38 109 THR A C 1
ATOM 838 O O . THR A 1 109 ? 2.457 5.401 -10.506 1.00 91.38 109 THR A O 1
ATOM 841 N N . PRO A 1 110 ? 2.664 7.634 -10.649 1.00 88.81 110 PRO A N 1
ATOM 842 C CA . PRO A 1 110 ? 3.048 7.601 -12.058 1.00 88.81 110 PRO A CA 1
ATOM 843 C C . PRO A 1 110 ? 4.346 6.823 -12.315 1.00 88.81 110 PRO A C 1
ATOM 845 O O . PRO A 1 110 ? 4.472 6.160 -13.344 1.00 88.81 110 PRO A O 1
ATOM 848 N N . GLY A 1 111 ? 5.314 6.898 -11.395 1.00 89.56 111 GLY A N 1
ATOM 849 C CA . GLY A 1 111 ? 6.598 6.221 -11.518 1.00 89.56 111 GLY A CA 1
ATOM 850 C C . GLY A 1 111 ? 6.572 4.761 -11.079 1.00 89.56 111 GLY A C 1
ATOM 851 O O . GLY A 1 111 ? 7.314 3.971 -11.669 1.00 89.56 111 GLY A O 1
ATOM 852 N N . THR A 1 112 ? 5.721 4.396 -10.114 1.00 89.00 112 THR A N 1
ATOM 853 C CA . THR A 1 112 ? 5.663 3.055 -9.512 1.00 89.00 112 THR A CA 1
ATOM 854 C C . THR A 1 112 ? 4.264 2.433 -9.666 1.00 89.00 112 THR A C 1
ATOM 856 O O . THR A 1 112 ? 3.400 2.631 -8.802 1.00 89.00 112 THR A O 1
ATOM 859 N N . PRO A 1 113 ? 3.994 1.696 -10.765 1.00 91.75 113 PRO A N 1
ATOM 860 C CA . PRO A 1 113 ? 2.744 0.958 -10.933 1.00 91.75 113 PRO A CA 1
ATOM 861 C C . PRO A 1 113 ? 2.684 -0.263 -9.996 1.00 91.75 113 PRO A C 1
ATOM 863 O O . PRO A 1 113 ? 3.731 -0.776 -9.592 1.00 91.75 113 PRO A O 1
ATOM 866 N N . PRO A 1 114 ? 1.487 -0.800 -9.692 1.00 92.12 114 PRO A N 1
ATOM 867 C CA . PRO A 1 114 ? 1.363 -2.024 -8.905 1.00 92.12 114 PRO A CA 1
ATOM 868 C C . PRO A 1 114 ? 2.112 -3.190 -9.568 1.00 92.12 114 PRO A C 1
ATOM 870 O O . PRO A 1 114 ? 1.966 -3.385 -10.781 1.00 92.12 114 PRO A O 1
ATOM 873 N N . PRO A 1 115 ? 2.868 -4.007 -8.815 1.00 93.88 115 PRO A N 1
ATOM 874 C CA . PRO A 1 115 ? 3.542 -5.171 -9.383 1.00 93.88 115 PRO A CA 1
ATOM 875 C C . PRO A 1 115 ? 2.547 -6.199 -9.942 1.00 93.88 115 PRO A C 1
ATOM 877 O O . PRO A 1 115 ? 2.861 -6.889 -10.909 1.00 93.88 115 PRO A O 1
ATOM 880 N N . GLU A 1 116 ? 1.322 -6.266 -9.412 1.00 92.38 116 GLU A N 1
ATOM 881 C CA . GLU A 1 116 ? 0.245 -7.096 -9.959 1.00 92.38 116 GLU A CA 1
ATOM 882 C C . GLU A 1 116 ? -0.092 -6.706 -11.413 1.00 92.38 116 GLU A C 1
ATOM 884 O O . GLU A 1 116 ? -0.176 -7.572 -12.281 1.00 92.38 116 GLU A O 1
ATOM 889 N N . TYR A 1 117 ? -0.167 -5.404 -11.709 1.00 92.00 117 TYR A N 1
ATOM 890 C CA . TYR A 1 117 ? -0.395 -4.897 -13.068 1.00 92.00 117 TYR A CA 1
ATOM 891 C C . TYR A 1 117 ? 0.783 -5.195 -14.007 1.00 92.00 117 TYR A C 1
ATOM 893 O O . TYR A 1 117 ? 0.589 -5.550 -15.171 1.00 92.00 117 TYR A O 1
ATOM 901 N N . MET A 1 118 ? 2.019 -5.082 -13.506 1.00 94.25 118 MET A N 1
ATOM 902 C CA . MET A 1 118 ? 3.205 -5.462 -14.279 1.00 94.25 118 MET A CA 1
ATOM 903 C C . MET A 1 118 ? 3.169 -6.953 -14.637 1.00 94.25 118 MET A C 1
ATOM 905 O O . MET A 1 118 ? 3.414 -7.305 -15.790 1.00 94.25 118 MET A O 1
ATOM 909 N N . ALA A 1 119 ? 2.810 -7.825 -13.687 1.00 94.75 119 ALA A N 1
ATOM 910 C CA . ALA A 1 119 ? 2.703 -9.268 -13.904 1.00 94.75 119 ALA A CA 1
ATOM 911 C C . ALA A 1 119 ? 1.672 -9.628 -14.984 1.00 94.75 119 ALA A C 1
ATOM 913 O O . ALA A 1 119 ? 1.960 -10.455 -15.844 1.00 94.75 119 ALA A O 1
ATOM 914 N N . GLU A 1 120 ? 0.498 -8.990 -14.986 1.00 93.25 120 GLU A N 1
ATOM 915 C CA . GLU A 1 120 ? -0.553 -9.226 -15.992 1.00 93.25 120 GLU A CA 1
ATOM 916 C C . GLU A 1 120 ? -0.095 -8.927 -17.429 1.00 93.25 120 GLU A C 1
ATOM 918 O O . GLU A 1 120 ? -0.548 -9.572 -18.384 1.00 93.25 120 GLU A O 1
ATOM 923 N N . ARG A 1 121 ? 0.822 -7.966 -17.588 1.00 92.75 121 ARG A N 1
ATOM 924 C CA . ARG A 1 121 ? 1.371 -7.530 -18.883 1.00 92.75 121 ARG A CA 1
ATOM 925 C C . ARG A 1 121 ? 2.696 -8.183 -19.264 1.00 92.75 121 ARG A C 1
ATOM 927 O O . ARG A 1 121 ? 3.200 -7.947 -20.358 1.00 92.75 121 ARG A O 1
ATOM 934 N N . THR A 1 122 ? 3.251 -9.001 -18.383 1.00 93.94 122 THR A N 1
ATOM 935 C CA . THR A 1 122 ? 4.509 -9.711 -18.623 1.00 93.94 122 THR A CA 1
ATOM 936 C C . THR A 1 122 ? 4.194 -11.130 -19.102 1.00 93.94 122 THR A C 1
ATOM 938 O O . THR A 1 122 ? 3.193 -11.721 -18.689 1.00 93.94 122 THR A O 1
ATOM 941 N N . ASP A 1 123 ? 5.008 -11.675 -20.004 1.00 93.00 123 ASP A N 1
ATOM 942 C CA . ASP A 1 123 ? 4.927 -13.071 -20.435 1.00 93.00 123 ASP A CA 1
ATOM 943 C C . ASP A 1 123 ? 5.128 -14.000 -19.221 1.00 93.00 123 ASP A C 1
ATOM 945 O O . ASP A 1 123 ? 6.205 -13.957 -18.610 1.00 93.00 123 ASP A O 1
ATOM 949 N N . PRO A 1 124 ? 4.141 -14.852 -18.871 1.00 93.94 124 PRO A N 1
ATOM 950 C CA . PRO A 1 124 ? 4.236 -15.781 -17.748 1.00 93.94 124 PRO A CA 1
ATOM 951 C C . PRO A 1 124 ? 5.439 -16.736 -17.783 1.00 93.94 124 PRO A C 1
ATOM 953 O O . PRO A 1 124 ? 5.828 -17.248 -16.732 1.00 93.94 124 PRO A O 1
ATOM 956 N N . ALA A 1 125 ? 6.030 -16.994 -18.956 1.00 93.00 125 ALA A N 1
ATOM 957 C CA . ALA A 1 125 ? 7.208 -17.856 -19.088 1.00 93.00 125 ALA A CA 1
ATOM 958 C C . ALA A 1 125 ? 8.538 -17.139 -18.764 1.00 93.00 125 ALA A C 1
ATOM 960 O O . ALA A 1 125 ? 9.538 -17.792 -18.433 1.00 93.00 125 ALA A O 1
ATOM 961 N N . SER A 1 126 ? 8.558 -15.805 -18.825 1.00 93.19 126 SER A N 1
ATOM 962 C CA . SER A 1 126 ? 9.775 -14.997 -18.686 1.00 93.19 126 SER A CA 1
ATOM 963 C C . SER A 1 126 ? 10.378 -15.019 -17.272 1.00 93.19 126 SER A C 1
ATOM 965 O O . SER A 1 126 ? 9.687 -15.219 -16.267 1.00 93.19 126 SER A O 1
ATOM 967 N N . ASP A 1 127 ? 11.689 -14.765 -17.180 1.00 94.44 127 ASP A N 1
ATOM 968 C CA . ASP A 1 127 ? 12.375 -14.557 -15.894 1.00 94.44 127 ASP A CA 1
ATOM 969 C C . ASP A 1 127 ? 11.796 -13.346 -15.148 1.00 94.44 127 ASP A C 1
ATOM 971 O O . ASP A 1 127 ? 11.560 -13.414 -13.941 1.00 94.44 127 ASP A O 1
ATOM 975 N N . LEU A 1 128 ? 11.479 -12.271 -15.879 1.00 95.12 128 LEU A N 1
ATOM 976 C CA . LEU A 1 128 ? 10.890 -11.061 -15.315 1.00 95.12 128 LEU A CA 1
ATOM 977 C C . LEU A 1 128 ? 9.561 -11.350 -14.607 1.00 95.12 128 LEU A C 1
ATOM 979 O O . LEU A 1 128 ? 9.349 -10.878 -13.491 1.00 95.12 128 LEU A O 1
ATOM 983 N N . PHE A 1 129 ? 8.681 -12.167 -15.194 1.00 95.12 129 PHE A N 1
ATOM 984 C CA . PHE A 1 129 ? 7.426 -12.547 -14.540 1.00 95.12 129 PHE A CA 1
ATOM 985 C C . PHE A 1 129 ? 7.673 -13.264 -13.210 1.00 95.12 129 PHE A C 1
ATOM 987 O O . PHE A 1 129 ? 7.011 -12.967 -12.213 1.00 95.12 129 PHE A O 1
ATOM 994 N N . ARG A 1 130 ? 8.663 -14.165 -13.156 1.00 95.56 130 ARG A N 1
ATOM 995 C CA . ARG A 1 130 ? 9.047 -14.860 -11.916 1.00 95.56 130 ARG A CA 1
ATOM 996 C C . ARG A 1 130 ? 9.567 -13.888 -10.856 1.00 95.56 130 ARG A C 1
ATOM 998 O O . ARG A 1 130 ? 9.173 -14.010 -9.696 1.00 95.56 130 ARG A O 1
ATOM 1005 N N . ILE A 1 131 ? 10.368 -12.896 -11.248 1.00 95.44 131 ILE A N 1
ATOM 1006 C CA . ILE A 1 131 ? 10.839 -11.835 -10.345 1.00 95.44 131 ILE A CA 1
ATOM 1007 C C . ILE A 1 131 ? 9.654 -11.011 -9.829 1.00 95.44 131 ILE A C 1
ATOM 1009 O O . ILE A 1 131 ? 9.500 -10.853 -8.620 1.00 95.44 131 ILE A O 1
ATOM 1013 N N . ILE A 1 132 ? 8.754 -10.555 -10.705 1.00 96.19 132 ILE A N 1
ATOM 1014 C CA . ILE A 1 132 ? 7.574 -9.775 -10.299 1.00 96.19 132 ILE A CA 1
ATOM 1015 C C . ILE A 1 132 ? 6.686 -10.586 -9.341 1.00 96.19 132 ILE A C 1
ATOM 1017 O O . ILE A 1 132 ? 6.225 -10.066 -8.324 1.00 96.19 132 ILE A O 1
ATOM 1021 N N . LYS A 1 133 ? 6.473 -11.882 -9.599 1.00 96.12 133 LYS A N 1
ATOM 1022 C CA . LYS A 1 133 ? 5.730 -12.767 -8.685 1.00 96.12 133 LYS A CA 1
ATOM 1023 C C . LYS A 1 133 ? 6.426 -12.932 -7.332 1.00 96.12 133 LYS A C 1
ATOM 1025 O O . LYS A 1 133 ? 5.726 -12.982 -6.320 1.00 96.12 133 LYS A O 1
ATOM 1030 N N . SER A 1 134 ? 7.760 -12.983 -7.305 1.00 94.62 134 SER A N 1
ATOM 1031 C CA . SER A 1 134 ? 8.550 -12.962 -6.066 1.00 94.62 134 SER A CA 1
ATOM 1032 C C . SER A 1 134 ? 8.359 -11.650 -5.304 1.00 94.62 134 SER A C 1
ATOM 1034 O O . SER A 1 134 ? 8.163 -11.660 -4.091 1.00 94.62 134 SER A O 1
ATOM 1036 N N . VAL A 1 135 ? 8.345 -10.507 -5.991 1.00 95.06 135 VAL A N 1
ATOM 1037 C CA . VAL A 1 135 ? 8.057 -9.210 -5.362 1.00 95.06 135 VAL A CA 1
ATOM 1038 C C . VAL A 1 135 ? 6.661 -9.215 -4.736 1.00 95.06 135 VAL A C 1
ATOM 1040 O O . VAL A 1 135 ? 6.525 -8.899 -3.556 1.00 95.06 135 VAL A O 1
ATOM 1043 N N . ILE A 1 136 ? 5.633 -9.646 -5.478 1.00 94.31 136 ILE A N 1
ATOM 1044 C CA . ILE A 1 136 ? 4.247 -9.713 -4.980 1.00 94.31 136 ILE A CA 1
ATOM 1045 C C . ILE A 1 136 ? 4.151 -10.583 -3.720 1.00 94.31 136 ILE A C 1
ATOM 1047 O O . ILE A 1 136 ? 3.477 -10.195 -2.770 1.00 94.31 136 ILE A O 1
ATOM 1051 N N . SER A 1 137 ? 4.827 -11.737 -3.688 1.00 92.31 137 SER A N 1
ATOM 1052 C CA . SER A 1 137 ? 4.814 -12.625 -2.515 1.00 92.31 137 SER A CA 1
ATOM 1053 C C . SER A 1 137 ? 5.623 -12.086 -1.331 1.00 92.31 137 SER A C 1
ATOM 1055 O O . SER A 1 137 ? 5.369 -12.477 -0.193 1.00 92.31 137 SER A O 1
ATOM 1057 N N . GLY A 1 138 ? 6.579 -11.187 -1.584 1.00 90.94 138 GLY A N 1
ATOM 1058 C CA . GLY A 1 138 ? 7.356 -10.496 -0.556 1.00 90.94 138 GLY A CA 1
ATOM 1059 C C . GLY A 1 138 ? 6.596 -9.364 0.137 1.00 90.94 138 GLY A C 1
ATOM 1060 O O . GLY A 1 138 ? 6.933 -9.013 1.267 1.00 90.94 138 GLY A O 1
ATOM 1061 N N . ILE A 1 139 ? 5.562 -8.805 -0.500 1.00 90.62 139 ILE A N 1
ATOM 1062 C CA . ILE A 1 139 ? 4.719 -7.775 0.114 1.00 90.62 139 ILE A CA 1
ATOM 1063 C C . ILE A 1 139 ? 3.683 -8.458 1.024 1.00 90.62 139 ILE A C 1
ATOM 1065 O O . ILE A 1 139 ? 2.915 -9.299 0.550 1.00 90.62 139 ILE A O 1
ATOM 1069 N N . PRO A 1 140 ? 3.580 -8.080 2.312 1.00 87.31 140 PRO A N 1
ATOM 1070 C CA . PRO A 1 140 ? 2.539 -8.587 3.196 1.00 87.31 140 PRO A CA 1
ATOM 1071 C C . PRO A 1 140 ? 1.140 -8.401 2.596 1.00 87.31 140 PRO A C 1
ATOM 1073 O O . PRO A 1 140 ? 0.787 -7.325 2.103 1.00 87.31 140 PRO A O 1
ATOM 1076 N N . ALA A 1 141 ? 0.318 -9.450 2.668 1.00 81.62 141 ALA A N 1
ATOM 1077 C CA . ALA A 1 141 ? -1.072 -9.401 2.210 1.00 81.62 141 ALA A CA 1
ATOM 1078 C C . ALA A 1 141 ? -1.935 -8.434 3.045 1.00 81.62 141 ALA A C 1
ATOM 1080 O O . ALA A 1 141 ? -2.906 -7.877 2.540 1.00 81.62 141 ALA A O 1
ATOM 1081 N N . LYS A 1 142 ? -1.556 -8.221 4.311 1.00 78.88 142 LYS A N 1
ATOM 1082 C CA . LYS A 1 142 ? -2.180 -7.288 5.254 1.00 78.88 142 LYS A CA 1
ATOM 1083 C C . LYS A 1 142 ? -1.134 -6.657 6.160 1.00 78.88 142 LYS A C 1
ATOM 1085 O O . LYS A 1 142 ? -0.039 -7.204 6.306 1.00 78.88 142 LYS A O 1
ATOM 1090 N N . ASN A 1 143 ? -1.487 -5.536 6.790 1.00 81.19 143 ASN A N 1
ATOM 1091 C CA . ASN A 1 143 ? -0.608 -4.888 7.758 1.00 81.19 143 ASN A CA 1
ATOM 1092 C C . ASN A 1 143 ? -0.203 -5.906 8.852 1.00 81.19 143 ASN A C 1
ATOM 1094 O O . ASN A 1 143 ? -1.086 -6.585 9.392 1.00 81.19 143 ASN A O 1
ATOM 1098 N N . PRO A 1 144 ? 1.099 -6.030 9.193 1.00 80.44 144 PRO A N 1
ATOM 1099 C CA . PRO A 1 144 ? 1.574 -7.020 10.154 1.00 80.44 144 PRO A CA 1
ATOM 1100 C C . PRO A 1 144 ? 0.888 -6.990 11.524 1.00 80.44 144 PRO A C 1
ATOM 1102 O O . PRO A 1 144 ? 0.847 -7.995 12.233 1.00 80.44 144 PRO A O 1
ATOM 1105 N N . LEU A 1 145 ? 0.303 -5.853 11.896 1.00 73.38 145 LEU A N 1
ATOM 1106 C CA . LEU A 1 145 ? -0.461 -5.699 13.126 1.00 73.38 145 LEU A CA 1
ATOM 1107 C C . LEU A 1 145 ? -1.765 -6.503 13.140 1.00 73.38 145 LEU A C 1
ATOM 1109 O O . LEU A 1 145 ? -2.295 -6.719 14.223 1.00 73.38 145 LEU A O 1
ATOM 1113 N N . PHE A 1 146 ? -2.259 -6.997 12.002 1.00 72.75 146 PHE A N 1
ATOM 1114 C CA . PHE A 1 146 ? -3.393 -7.929 11.939 1.00 72.75 146 PHE A CA 1
ATOM 1115 C C . PHE A 1 146 ? -2.996 -9.398 12.159 1.00 72.75 146 PHE A C 1
ATOM 1117 O O . PHE A 1 146 ? -3.865 -10.267 12.119 1.00 72.75 146 PHE A O 1
ATOM 1124 N N . PHE A 1 147 ? -1.714 -9.714 12.370 1.00 71.00 147 PHE A N 1
ATOM 1125 C CA . PHE A 1 147 ? -1.306 -11.057 12.788 1.00 71.00 147 PHE A CA 1
ATOM 1126 C C . PHE A 1 147 ? -1.408 -11.210 14.312 1.00 71.00 147 PHE A C 1
ATOM 1128 O O . PHE A 1 147 ? -1.201 -10.254 15.067 1.00 71.00 147 PHE A O 1
ATOM 1135 N N . ASP A 1 148 ? -1.700 -12.428 14.771 1.00 72.44 148 ASP A N 1
ATOM 1136 C CA . ASP A 1 148 ? -1.775 -12.754 16.204 1.00 72.44 148 ASP A CA 1
ATOM 1137 C C . ASP A 1 148 ? -0.412 -12.635 16.891 1.00 72.44 148 ASP A C 1
ATOM 1139 O O . ASP A 1 148 ? -0.315 -12.291 18.067 1.00 72.44 148 ASP A O 1
ATOM 1143 N N . LYS A 1 149 ? 0.663 -12.901 16.142 1.00 76.81 149 LYS A N 1
ATOM 1144 C CA . LYS A 1 149 ? 2.046 -12.785 16.605 1.00 76.81 149 LYS A CA 1
ATOM 1145 C C . LYS A 1 149 ? 2.819 -11.873 15.668 1.00 76.81 149 LYS A C 1
ATOM 1147 O O . LYS A 1 149 ? 2.923 -12.154 14.476 1.00 76.81 149 LYS A O 1
ATOM 1152 N N . LEU A 1 150 ? 3.408 -10.817 16.224 1.00 76.38 150 LEU A N 1
ATOM 1153 C CA . LEU A 1 150 ? 4.335 -9.968 15.487 1.00 76.38 150 LEU A CA 1
ATOM 1154 C C . LEU A 1 150 ? 5.633 -10.734 15.252 1.00 76.38 150 LEU A C 1
ATOM 1156 O O . LEU A 1 150 ? 6.302 -11.164 16.192 1.00 76.38 150 LEU A O 1
ATOM 1160 N N . LYS A 1 151 ? 5.987 -10.897 13.982 1.00 74.81 151 LYS A N 1
ATOM 1161 C CA . LYS A 1 151 ? 7.273 -11.436 13.553 1.00 74.81 151 LYS A CA 1
ATOM 1162 C C . LYS A 1 151 ? 7.842 -10.525 12.483 1.00 74.81 151 LYS A C 1
ATOM 1164 O O . LYS A 1 151 ? 7.095 -9.959 11.685 1.00 74.81 151 LYS A O 1
ATOM 1169 N N . ARG A 1 152 ? 9.167 -10.379 12.475 1.00 75.00 152 ARG A N 1
ATOM 1170 C CA . ARG A 1 152 ? 9.840 -9.772 11.327 1.00 75.00 152 ARG A CA 1
ATOM 1171 C C . ARG A 1 152 ? 9.613 -10.692 10.121 1.00 75.00 152 ARG A C 1
ATOM 1173 O O . ARG A 1 152 ? 9.754 -11.901 10.298 1.00 75.00 152 ARG A O 1
ATOM 1180 N N . PRO A 1 153 ? 9.237 -10.157 8.950 1.00 77.31 153 PRO A N 1
ATOM 1181 C CA . PRO A 1 153 ? 9.162 -10.966 7.743 1.00 77.31 153 PRO A CA 1
ATOM 1182 C C . PRO A 1 153 ? 10.544 -11.546 7.419 1.00 77.31 153 PRO A C 1
ATOM 1184 O O . PRO A 1 153 ? 11.553 -10.877 7.651 1.00 77.31 153 PRO A O 1
ATOM 1187 N N . ASP A 1 154 ? 10.586 -12.759 6.866 1.00 82.12 154 ASP A N 1
ATOM 1188 C CA . ASP A 1 154 ? 11.847 -13.410 6.476 1.00 82.12 154 ASP A CA 1
ATOM 1189 C C . ASP A 1 154 ? 12.601 -12.588 5.418 1.00 82.12 154 ASP A C 1
ATOM 1191 O O . ASP A 1 154 ? 13.829 -12.512 5.422 1.00 82.12 154 ASP A O 1
ATOM 1195 N N . ARG A 1 155 ? 11.850 -11.917 4.535 1.00 89.31 155 ARG A N 1
ATOM 1196 C CA . ARG A 1 155 ? 12.370 -10.968 3.548 1.00 89.31 155 ARG A CA 1
ATOM 1197 C C . ARG A 1 155 ? 12.159 -9.542 4.030 1.00 89.31 155 ARG A C 1
ATOM 1199 O O . ARG A 1 155 ? 11.036 -9.134 4.314 1.00 89.31 155 ARG A O 1
ATOM 1206 N N . SER A 1 156 ? 13.237 -8.771 4.111 1.00 93.00 156 SER A N 1
ATOM 1207 C CA . SER A 1 156 ? 13.152 -7.384 4.565 1.00 93.00 156 SER A CA 1
ATOM 1208 C C . SER A 1 156 ? 12.418 -6.507 3.541 1.00 93.00 156 SER A C 1
ATOM 1210 O O . SER A 1 156 ? 12.545 -6.709 2.334 1.00 93.00 156 SER A O 1
ATOM 1212 N N . ALA A 1 157 ? 11.669 -5.507 4.013 1.00 93.88 157 ALA A N 1
ATOM 1213 C CA . ALA A 1 157 ? 10.995 -4.559 3.127 1.00 93.88 157 ALA A CA 1
ATOM 1214 C C . ALA A 1 157 ? 11.955 -3.791 2.189 1.00 93.88 157 ALA A C 1
ATOM 1216 O O . ALA A 1 157 ? 11.593 -3.636 1.025 1.00 93.88 157 ALA A O 1
ATOM 1217 N N . PRO A 1 158 ? 13.169 -3.373 2.621 1.00 96.69 158 PRO A N 1
ATOM 1218 C CA . PRO A 1 158 ? 14.182 -2.838 1.708 1.00 96.69 158 PRO A CA 1
ATOM 1219 C C . PRO A 1 158 ? 14.517 -3.790 0.556 1.00 96.69 158 PRO A C 1
ATOM 1221 O O . PRO A 1 158 ? 14.454 -3.390 -0.597 1.00 96.69 158 PRO A O 1
ATOM 1224 N N . THR A 1 159 ? 14.763 -5.070 0.851 1.00 96.25 159 THR A N 1
ATOM 1225 C CA . THR A 1 159 ? 15.080 -6.079 -0.175 1.00 96.25 159 THR A CA 1
ATOM 1226 C C . THR A 1 159 ? 13.943 -6.237 -1.186 1.00 96.25 159 THR A C 1
ATOM 1228 O O . THR A 1 159 ? 14.173 -6.252 -2.389 1.00 96.25 159 THR A O 1
ATOM 1231 N N . VAL A 1 160 ? 12.695 -6.311 -0.710 1.00 96.19 160 VAL A N 1
ATOM 1232 C CA . VAL A 1 160 ? 11.521 -6.415 -1.594 1.00 96.19 160 VAL A CA 1
ATOM 1233 C C . VAL A 1 160 ? 11.373 -5.161 -2.466 1.00 96.19 160 VAL A C 1
ATOM 1235 O O . VAL A 1 160 ? 11.023 -5.269 -3.640 1.00 96.19 160 VAL A O 1
ATOM 1238 N N . TYR A 1 161 ? 11.655 -3.979 -1.915 1.00 96.25 161 TYR A N 1
ATOM 1239 C CA . TYR A 1 161 ? 11.632 -2.720 -2.658 1.00 96.25 161 TYR A CA 1
ATOM 1240 C C . TYR A 1 161 ? 12.736 -2.651 -3.727 1.00 96.25 161 TYR A C 1
ATOM 1242 O O . TYR A 1 161 ? 12.455 -2.289 -4.866 1.00 96.25 161 TYR A O 1
ATOM 1250 N N . GLU A 1 162 ? 13.967 -3.051 -3.410 1.00 96.56 162 GLU A N 1
ATOM 1251 C CA . GLU A 1 162 ? 15.080 -3.099 -4.370 1.00 96.56 162 GLU A CA 1
ATOM 1252 C C . GLU A 1 162 ? 14.790 -4.054 -5.539 1.00 96.56 162 GLU A C 1
ATOM 1254 O O . GLU A 1 162 ? 14.991 -3.705 -6.708 1.00 96.56 162 GLU A O 1
ATOM 1259 N N . GLU A 1 163 ? 14.249 -5.240 -5.244 1.00 96.12 163 GLU A N 1
ATOM 1260 C CA . GLU A 1 163 ? 13.808 -6.195 -6.265 1.00 96.12 163 GLU A CA 1
ATOM 1261 C C . GLU A 1 163 ? 12.689 -5.616 -7.139 1.00 96.12 163 GLU A C 1
ATOM 1263 O O . GLU A 1 163 ? 12.719 -5.766 -8.362 1.00 96.12 163 GLU A O 1
ATOM 1268 N N . TYR A 1 164 ? 11.726 -4.911 -6.534 1.00 96.88 164 TYR A N 1
ATOM 1269 C CA . TYR A 1 164 ? 10.672 -4.215 -7.271 1.00 96.88 164 TYR A CA 1
ATOM 1270 C C . TYR A 1 164 ? 11.248 -3.163 -8.221 1.00 96.88 164 TYR A C 1
ATOM 1272 O O . TYR A 1 164 ? 10.883 -3.141 -9.396 1.00 96.88 164 TYR A O 1
ATOM 1280 N N . MET A 1 165 ? 12.167 -2.319 -7.747 1.00 96.44 165 MET A N 1
ATOM 1281 C CA . MET A 1 165 ? 12.777 -1.271 -8.569 1.00 96.44 165 MET A CA 1
ATOM 1282 C C . MET A 1 165 ? 13.602 -1.855 -9.721 1.00 96.44 165 MET A C 1
ATOM 1284 O O . MET A 1 165 ? 13.564 -1.327 -10.834 1.00 96.44 165 MET A O 1
ATOM 1288 N N . THR A 1 166 ? 14.275 -2.983 -9.484 1.00 96.12 166 THR A N 1
ATOM 1289 C CA . THR A 1 166 ? 14.997 -3.734 -10.520 1.00 96.12 166 THR A CA 1
ATOM 1290 C C . THR A 1 166 ? 14.033 -4.280 -11.575 1.00 96.12 166 THR A C 1
ATOM 1292 O O . THR A 1 166 ? 14.196 -4.006 -12.765 1.00 96.12 166 THR A O 1
ATOM 1295 N N . ALA A 1 167 ? 12.971 -4.971 -11.149 1.00 96.25 167 ALA A N 1
ATOM 1296 C CA . ALA A 1 167 ? 11.948 -5.501 -12.050 1.00 96.25 167 ALA A CA 1
ATOM 1297 C C . ALA A 1 167 ? 11.244 -4.390 -12.844 1.00 96.25 167 ALA A C 1
ATOM 1299 O O . ALA A 1 167 ? 10.962 -4.542 -14.030 1.00 96.25 167 ALA A O 1
ATOM 1300 N N . LEU A 1 168 ? 10.980 -3.247 -12.210 1.00 95.94 168 LEU A N 1
ATOM 1301 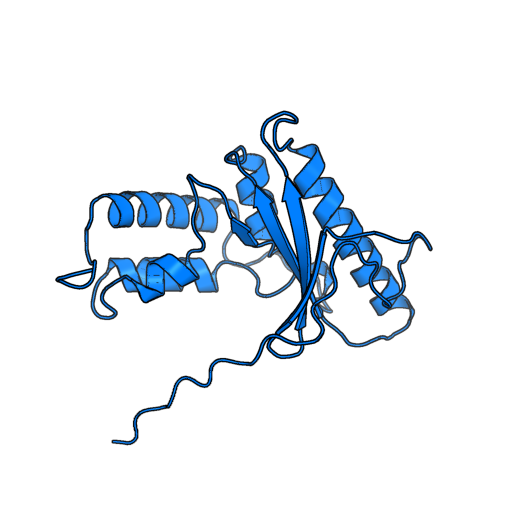C CA . LEU A 1 168 ? 10.364 -2.086 -12.842 1.00 95.94 168 LEU A CA 1
ATOM 1302 C C . LEU A 1 168 ? 11.246 -1.496 -13.945 1.00 95.94 168 LEU A C 1
ATOM 1304 O O . LEU A 1 168 ? 10.726 -1.117 -14.997 1.00 95.94 168 LEU A O 1
ATOM 1308 N N . ALA A 1 169 ? 12.559 -1.418 -13.725 1.00 95.81 169 ALA A N 1
ATOM 1309 C CA . ALA A 1 169 ? 13.502 -0.945 -14.733 1.00 95.81 169 ALA A CA 1
ATOM 1310 C C . ALA A 1 169 ? 13.519 -1.867 -15.964 1.00 95.81 169 ALA A C 1
ATOM 1312 O O . ALA A 1 169 ? 13.424 -1.384 -17.094 1.00 95.81 169 ALA A O 1
ATOM 1313 N N . GLU A 1 170 ? 13.561 -3.186 -15.758 1.00 94.88 170 GLU A N 1
ATOM 1314 C CA . GLU A 1 170 ? 13.507 -4.166 -16.850 1.00 94.88 170 GLU A CA 1
ATOM 1315 C C . GLU A 1 170 ? 12.167 -4.145 -17.594 1.00 94.88 170 GLU A C 1
ATOM 1317 O O . GLU A 1 170 ? 12.138 -4.162 -18.828 1.00 94.88 170 GL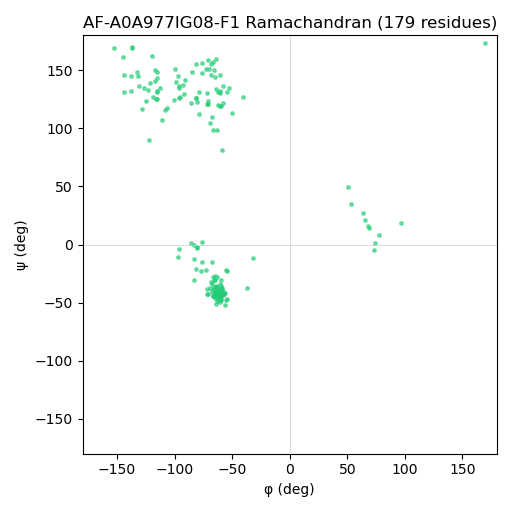U A O 1
ATOM 1322 N N . TRP A 1 171 ? 11.063 -4.039 -16.851 1.00 94.81 171 TRP A N 1
ATOM 1323 C CA . TRP A 1 171 ? 9.716 -3.973 -17.411 1.00 94.81 171 TRP A CA 1
ATOM 1324 C C . TRP A 1 171 ? 9.517 -2.724 -18.273 1.00 94.81 171 TRP A C 1
ATOM 1326 O O . TRP A 1 171 ? 8.975 -2.816 -19.374 1.00 94.81 171 TRP A O 1
ATOM 1336 N N . LYS A 1 172 ? 10.009 -1.560 -17.822 1.00 92.69 172 LYS A N 1
ATOM 1337 C CA . LYS A 1 172 ? 9.992 -0.307 -18.601 1.00 92.69 172 LYS A CA 1
ATOM 1338 C C . LYS A 1 172 ? 10.886 -0.370 -19.840 1.00 92.69 172 LYS A C 1
ATOM 1340 O O . LYS A 1 172 ? 10.586 0.294 -20.826 1.00 92.69 172 LYS A O 1
ATOM 1345 N N . ALA A 1 173 ? 11.946 -1.177 -19.812 1.00 92.44 173 ALA A N 1
ATOM 1346 C CA . ALA A 1 173 ? 12.793 -1.437 -20.974 1.00 92.44 173 ALA A CA 1
ATOM 1347 C C . ALA A 1 173 ? 12.157 -2.409 -21.993 1.00 92.44 173 ALA A C 1
ATOM 1349 O O . ALA A 1 173 ? 12.800 -2.750 -22.984 1.00 92.44 173 ALA A O 1
ATOM 1350 N N . GLY A 1 174 ? 10.923 -2.874 -21.757 1.00 85.25 174 GLY A N 1
ATOM 1351 C CA . GLY A 1 174 ? 10.193 -3.767 -22.661 1.00 85.25 174 GLY A CA 1
ATOM 1352 C C . GLY A 1 174 ? 10.636 -5.230 -22.601 1.00 85.25 174 GLY A C 1
ATOM 1353 O O . GLY A 1 174 ? 10.201 -6.038 -23.419 1.00 85.25 174 GLY A O 1
ATOM 1354 N N . ARG A 1 175 ? 11.500 -5.608 -21.651 1.00 76.81 175 ARG A N 1
ATOM 1355 C CA . ARG A 1 175 ? 11.974 -6.994 -21.538 1.00 76.81 175 ARG A CA 1
ATOM 1356 C C . ARG A 1 175 ? 10.847 -7.886 -21.025 1.00 76.81 175 ARG A C 1
ATOM 1358 O O . ARG A 1 175 ? 10.214 -7.558 -20.033 1.00 76.81 175 ARG A O 1
ATOM 1365 N N . GLY A 1 176 ? 10.596 -9.012 -21.694 1.00 67.00 176 GLY A N 1
ATOM 1366 C CA . GLY A 1 176 ? 9.608 -10.005 -21.252 1.00 67.00 176 GLY A CA 1
ATOM 1367 C C . GLY A 1 176 ? 8.143 -9.558 -21.340 1.00 67.00 176 GLY A C 1
ATOM 1368 O O . GLY A 1 176 ? 7.287 -10.205 -20.742 1.00 67.00 176 GLY A O 1
ATOM 1369 N N . GLN A 1 177 ? 7.831 -8.468 -22.049 1.00 76.44 177 GLN A N 1
ATOM 1370 C CA . GLN A 1 177 ? 6.442 -8.087 -22.320 1.00 76.44 177 GLN A CA 1
ATOM 1371 C C . GLN A 1 177 ? 5.810 -9.033 -23.351 1.00 76.44 177 GLN A C 1
ATOM 1373 O O . GLN A 1 177 ? 6.503 -9.595 -24.198 1.00 76.44 177 GLN A O 1
ATOM 1378 N N . LYS A 1 178 ? 4.487 -9.211 -23.276 1.00 73.69 178 LYS A N 1
ATOM 1379 C CA . LYS A 1 178 ? 3.733 -9.967 -24.287 1.00 73.69 178 LYS A CA 1
ATOM 1380 C C . LYS A 1 178 ? 3.894 -9.280 -25.648 1.00 73.69 178 LYS A C 1
ATOM 1382 O O . LYS A 1 178 ? 3.715 -8.068 -25.741 1.00 73.69 178 LYS A O 1
ATOM 1387 N N . GLU A 1 179 ? 4.215 -10.033 -26.698 1.00 56.25 179 GLU A N 1
ATOM 1388 C CA . GLU A 1 179 ? 4.285 -9.473 -28.052 1.00 56.25 179 GLU A CA 1
ATOM 1389 C C . GLU A 1 179 ? 2.928 -8.843 -28.430 1.00 56.25 179 GLU A C 1
ATOM 1391 O O . GLU A 1 179 ? 1.897 -9.516 -28.412 1.00 56.25 179 GLU A O 1
ATOM 1396 N N . GLY A 1 180 ? 2.924 -7.542 -28.751 1.00 55.84 180 GLY A N 1
ATOM 1397 C CA . GLY A 1 180 ? 1.759 -6.835 -29.301 1.00 55.84 180 GLY A CA 1
ATOM 1398 C C . GLY A 1 180 ? 0.868 -6.048 -28.326 1.00 55.84 180 GLY A C 1
ATOM 1399 O O . GLY A 1 180 ? -0.268 -5.750 -28.698 1.00 55.84 180 GLY A O 1
ATOM 1400 N N . SER A 1 181 ? 1.331 -5.709 -27.114 1.00 45.31 181 SER A N 1
ATOM 1401 C CA . SER A 1 181 ? 0.577 -4.874 -26.150 1.00 45.31 181 SER A CA 1
ATOM 1402 C C . SER A 1 181 ? 0.832 -3.374 -26.247 1.00 45.31 181 SER A C 1
ATOM 1404 O O . SER A 1 181 ? 2.019 -3.011 -26.388 1.00 45.31 181 SER A O 1
#

Sequence (181 aa):
MAEALVTFSSVSGVKKRATLAYPTLSGMKHQYDCIFVLDGATYVVECKKQNQQASKNQIYYFNSTITDHALGMKVDGIQGEIRGIFLSTTDLDEPSAIYAVFSGIRVITPGTPPPEYMAERTDPASDLFRIIKSVISGIPAKNPLFFDKLKRPDRSAPTVYEEYMTALAEWKAGRGQKEGS

Organism: NCBI:txid1034015